Protein AF-A0AB37DDH3-F1 (afdb_monomer_lite)

pLDDT: mean 71.07, std 13.66, range [32.44, 92.62]

Structure (mmCIF, N/CA/C/O backbone):
data_AF-A0AB37DDH3-F1
#
_entry.id   AF-A0AB37DDH3-F1
#
loop_
_atom_site.group_PDB
_atom_site.id
_atom_site.type_symbol
_atom_site.label_atom_id
_atom_site.label_alt_id
_atom_site.label_comp_id
_atom_site.label_asym_id
_atom_site.label_entity_id
_atom_site.label_seq_id
_atom_site.pdbx_PDB_ins_code
_atom_site.Cartn_x
_atom_site.Cartn_y
_atom_site.Cartn_z
_atom_site.occupancy
_atom_site.B_iso_or_equiv
_atom_site.auth_seq_id
_atom_site.auth_comp_id
_atom_site.auth_asym_id
_atom_site.auth_atom_id
_atom_site.pdbx_PDB_model_num
ATOM 1 N N . MET A 1 1 ? -42.757 29.011 30.484 1.00 32.44 1 MET A N 1
ATOM 2 C CA . MET A 1 1 ? -42.671 27.560 30.747 1.00 32.44 1 MET A CA 1
ATOM 3 C C . MET A 1 1 ? -41.451 27.048 29.996 1.00 32.44 1 MET A C 1
ATOM 5 O O . MET A 1 1 ? -41.533 26.844 28.796 1.00 32.44 1 MET A O 1
ATOM 9 N N . ILE A 1 2 ? -40.286 27.016 30.648 1.00 40.69 2 ILE A N 1
ATOM 10 C CA . ILE A 1 2 ? -39.046 26.524 30.029 1.00 40.69 2 ILE A CA 1
ATOM 11 C C . ILE A 1 2 ? -39.056 25.015 30.259 1.00 40.69 2 ILE A C 1
ATOM 13 O O . ILE A 1 2 ? -39.021 24.582 31.408 1.00 40.69 2 ILE A O 1
ATOM 17 N N . LEU A 1 3 ? -39.221 24.239 29.189 1.00 40.09 3 LEU A N 1
ATOM 18 C CA . LEU A 1 3 ? -39.245 22.780 29.239 1.00 40.09 3 LEU A CA 1
ATOM 19 C C . LEU A 1 3 ? -37.884 22.306 29.782 1.00 40.09 3 LEU A C 1
ATOM 21 O O . LEU A 1 3 ? -36.863 22.478 29.117 1.00 40.09 3 LEU A O 1
ATOM 25 N N . GLU A 1 4 ? -37.839 21.785 31.011 1.00 52.81 4 GLU A N 1
ATOM 26 C CA . GLU A 1 4 ? -36.623 21.154 31.525 1.00 52.81 4 GLU A CA 1
ATOM 27 C C . GLU A 1 4 ? -36.327 19.923 30.663 1.00 52.81 4 GLU A C 1
ATOM 29 O O . GLU A 1 4 ? -37.205 19.068 30.527 1.00 52.81 4 GLU A O 1
ATOM 34 N N . PRO A 1 5 ? -35.116 19.774 30.101 1.00 52.84 5 PRO A N 1
ATOM 35 C CA . PRO A 1 5 ? -34.759 18.518 29.472 1.00 52.84 5 PRO A CA 1
ATOM 36 C C . PRO A 1 5 ? -34.758 17.447 30.569 1.00 52.84 5 PRO A C 1
ATOM 38 O O . PRO A 1 5 ? -34.008 17.530 31.554 1.00 52.84 5 PRO A O 1
ATOM 41 N N . THR A 1 6 ? -35.654 16.470 30.441 1.00 69.25 6 THR A N 1
ATOM 42 C CA . THR A 1 6 ? -35.662 15.266 31.271 1.00 69.25 6 THR A CA 1
ATOM 43 C C . THR A 1 6 ? -34.341 14.534 31.053 1.00 69.25 6 THR A C 1
ATOM 45 O O . THR A 1 6 ? -33.761 14.591 29.968 1.00 69.25 6 THR A O 1
ATOM 48 N N . ALA A 1 7 ? -33.809 13.885 32.092 1.00 56.97 7 ALA A N 1
ATOM 49 C CA . ALA A 1 7 ? -32.511 13.205 32.023 1.00 56.97 7 ALA A CA 1
ATOM 50 C C . ALA A 1 7 ? -32.416 12.222 30.836 1.00 56.97 7 ALA A C 1
ATOM 52 O O . ALA A 1 7 ? -31.347 12.056 30.257 1.00 56.97 7 ALA A O 1
ATOM 53 N N . GLU A 1 8 ? -33.549 11.653 30.426 1.00 64.19 8 GLU A N 1
ATOM 54 C CA . GLU A 1 8 ? -33.705 10.820 29.232 1.00 64.19 8 GLU A CA 1
ATOM 55 C C . GLU A 1 8 ? -33.338 11.551 27.935 1.00 64.19 8 GLU A C 1
ATOM 57 O O . GLU A 1 8 ? -32.614 11.003 27.111 1.00 64.19 8 GLU A O 1
ATOM 62 N N . LEU A 1 9 ? -33.753 12.811 27.769 1.00 64.75 9 LEU A N 1
ATOM 63 C CA . LEU A 1 9 ? -33.458 13.607 26.576 1.00 64.75 9 LEU A CA 1
ATOM 64 C C . LEU A 1 9 ? -31.956 13.906 26.461 1.00 64.75 9 LEU A C 1
ATOM 66 O O . LEU A 1 9 ? -31.394 13.890 25.372 1.00 64.75 9 LEU A O 1
ATOM 70 N N . ILE A 1 10 ? -31.292 14.130 27.597 1.00 64.38 10 ILE A N 1
ATOM 71 C CA . ILE A 1 10 ? -29.842 14.364 27.660 1.00 64.38 10 ILE A CA 1
ATOM 72 C C . ILE A 1 10 ? -29.077 13.079 27.320 1.00 64.38 10 ILE A C 1
ATOM 74 O O . ILE A 1 10 ? -28.125 13.123 26.545 1.00 64.38 10 ILE A O 1
ATOM 78 N N . ILE A 1 11 ? -29.509 11.931 27.852 1.00 69.50 11 ILE A N 1
ATOM 79 C CA . ILE A 1 11 ? -28.916 10.623 27.534 1.00 69.50 11 ILE A CA 1
ATOM 80 C C . ILE A 1 11 ? -29.083 10.307 26.043 1.00 69.50 11 ILE A C 1
ATOM 82 O O . ILE A 1 11 ? -28.124 9.891 25.397 1.00 69.50 11 ILE A O 1
ATOM 86 N N . LEU A 1 12 ? -30.260 10.567 25.470 1.00 71.31 12 LEU A N 1
ATOM 87 C CA . LEU A 1 12 ? -30.515 10.373 24.042 1.00 71.31 12 LEU A CA 1
ATOM 88 C C . LEU A 1 12 ? -29.647 11.286 23.166 1.00 71.31 12 LEU A C 1
ATOM 90 O O . LEU A 1 12 ? -29.116 10.825 22.160 1.00 71.31 12 LEU A O 1
ATOM 94 N N . VAL A 1 13 ? -29.436 12.546 23.561 1.00 69.88 13 VAL A N 1
ATOM 95 C CA . VAL A 1 13 ? -28.533 13.471 22.853 1.00 69.88 13 VAL A CA 1
ATOM 96 C C . VAL A 1 13 ? -27.076 13.006 22.932 1.00 69.88 13 VAL A C 1
ATOM 98 O O . VAL A 1 13 ? -26.367 13.072 21.933 1.00 69.88 13 VAL A O 1
ATOM 101 N N . LEU A 1 14 ? -26.623 12.483 24.074 1.00 65.56 14 LEU A N 1
ATOM 102 C CA . LEU A 1 14 ? -25.269 11.934 24.212 1.00 65.56 14 LEU A CA 1
ATOM 103 C C . LEU A 1 14 ? -25.070 10.669 23.374 1.00 65.56 14 LEU A C 1
ATOM 105 O O . LEU A 1 14 ? -24.057 10.551 22.690 1.00 65.56 14 LEU A O 1
ATOM 109 N N . ILE A 1 15 ? -26.049 9.759 23.362 1.00 70.81 15 ILE A N 1
ATOM 110 C CA . ILE A 1 15 ? -26.032 8.583 22.481 1.00 70.81 15 ILE A CA 1
ATOM 111 C C . ILE A 1 15 ? -26.016 9.029 21.016 1.00 70.81 15 ILE A C 1
ATOM 113 O O . ILE A 1 15 ? -25.239 8.487 20.238 1.00 70.81 15 ILE A O 1
ATOM 117 N N . ALA A 1 16 ? -26.804 10.040 20.640 1.00 68.88 16 ALA A N 1
ATOM 118 C CA . ALA A 1 16 ? -26.829 10.579 19.282 1.00 68.88 16 ALA A CA 1
ATOM 119 C C . ALA A 1 16 ? -25.511 11.262 18.881 1.00 68.88 16 ALA A C 1
ATOM 121 O O . ALA A 1 16 ? -25.091 11.127 17.738 1.00 68.88 16 ALA A O 1
ATOM 122 N N . LEU A 1 17 ? -24.829 11.955 19.799 1.00 65.38 17 LEU A N 1
ATOM 123 C CA . LEU A 1 17 ? -23.512 12.553 19.552 1.00 65.38 17 LEU A CA 1
ATOM 124 C C . LEU A 1 17 ? -22.404 11.498 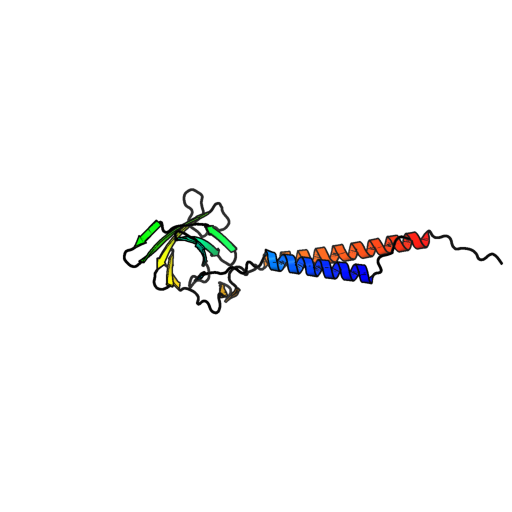19.470 1.00 65.38 17 LEU A C 1
ATOM 126 O O . LEU A 1 17 ? -21.524 11.621 18.624 1.00 65.38 17 LEU A O 1
ATOM 130 N N . LEU A 1 18 ? -22.463 10.444 20.289 1.00 63.94 18 LEU A N 1
ATOM 131 C CA . LEU A 1 18 ? -21.553 9.299 20.191 1.00 63.94 18 LEU A CA 1
ATOM 132 C C . LEU A 1 18 ? -21.766 8.545 18.877 1.00 63.94 18 LEU A C 1
ATOM 134 O O . LEU A 1 18 ? -20.799 8.276 18.172 1.00 63.94 18 LEU A O 1
ATOM 138 N N . TRP A 1 19 ? -23.019 8.277 18.501 1.00 60.06 19 TRP A N 1
ATOM 139 C CA . TRP A 1 19 ? -23.360 7.682 17.208 1.00 60.06 19 TRP A CA 1
ATOM 140 C C . TRP A 1 19 ? -22.966 8.581 16.041 1.00 60.06 19 TRP A C 1
ATOM 142 O O . TRP A 1 19 ? -22.390 8.093 15.078 1.00 60.06 19 TRP A O 1
ATOM 152 N N . GLY A 1 20 ? -23.228 9.885 16.126 1.00 55.28 20 GLY A N 1
ATOM 153 C CA . GLY A 1 20 ? -22.857 10.866 15.111 1.00 55.28 20 GLY A CA 1
ATOM 154 C C . GLY A 1 20 ? -21.344 10.995 14.958 1.00 55.28 20 GLY A C 1
ATOM 155 O O . GLY A 1 20 ? -20.854 11.022 13.836 1.00 55.28 20 GLY A O 1
ATOM 156 N N . GLY A 1 21 ? -20.597 10.984 16.064 1.00 55.50 21 GLY A N 1
ATOM 157 C CA . GLY A 1 21 ? -19.136 10.957 16.072 1.00 55.50 21 GLY A CA 1
ATOM 158 C C . GLY A 1 21 ? -18.577 9.664 15.478 1.00 55.50 21 GLY A C 1
ATOM 159 O O . GLY A 1 21 ? -17.679 9.720 14.645 1.00 55.50 21 GLY A O 1
ATOM 160 N N . PHE A 1 22 ? -19.158 8.510 15.821 1.00 53.41 22 PHE A N 1
ATOM 161 C CA . PHE A 1 22 ? -18.764 7.208 15.272 1.00 53.41 22 PHE A CA 1
ATOM 162 C C . PHE A 1 22 ? -19.101 7.083 13.777 1.00 53.41 22 PHE A C 1
ATOM 164 O O . PHE A 1 22 ? -18.305 6.562 12.997 1.00 53.41 22 PHE A O 1
ATOM 171 N N . TYR A 1 23 ? -20.261 7.601 13.365 1.00 49.72 23 TYR A N 1
ATOM 172 C CA . TYR A 1 23 ? -20.725 7.626 11.978 1.00 49.72 23 TYR A CA 1
ATOM 173 C C . TYR A 1 23 ? -19.879 8.574 11.122 1.00 49.72 23 TYR A C 1
ATOM 175 O O . TYR A 1 23 ? -19.424 8.187 10.049 1.00 49.72 23 TYR A O 1
ATOM 183 N N . TYR A 1 24 ? -19.605 9.786 11.617 1.00 43.56 24 TYR A N 1
ATOM 184 C CA . TYR A 1 24 ? -18.706 10.741 10.970 1.00 43.56 24 TYR A CA 1
ATOM 185 C C . TYR A 1 24 ? -17.299 10.143 10.851 1.00 43.56 24 TYR A C 1
ATOM 187 O O . TYR A 1 24 ? -16.722 10.110 9.771 1.00 43.56 24 TYR A O 1
ATOM 195 N N . TYR A 1 25 ? -16.765 9.565 11.923 1.00 42.53 25 TYR A N 1
ATOM 196 C CA . TYR A 1 25 ? -15.438 8.965 11.896 1.00 42.53 25 TYR A CA 1
ATOM 197 C C . TYR A 1 25 ? -15.346 7.810 10.888 1.00 42.53 25 TYR A C 1
ATOM 199 O O . TYR A 1 25 ? -14.479 7.853 10.018 1.00 42.53 25 TYR A O 1
ATOM 207 N N . LYS A 1 26 ? -16.265 6.830 10.911 1.00 43.12 26 LYS A N 1
ATOM 208 C CA . LYS A 1 26 ? -16.257 5.716 9.943 1.00 43.12 26 LYS A CA 1
ATOM 209 C C . LYS A 1 26 ? -16.387 6.181 8.490 1.00 43.12 26 LYS A C 1
ATOM 211 O O . LYS A 1 26 ? -15.681 5.654 7.642 1.00 43.12 26 LYS A O 1
ATOM 216 N N . HIS A 1 27 ? -17.225 7.178 8.200 1.00 38.88 27 HIS A N 1
ATOM 217 C CA . HIS A 1 27 ? -17.425 7.654 6.825 1.00 38.88 27 HIS A CA 1
ATOM 218 C C . HIS A 1 27 ? -16.318 8.572 6.291 1.00 38.88 27 HIS A C 1
ATOM 220 O O . HIS A 1 27 ? -16.158 8.660 5.077 1.00 38.88 27 HIS A O 1
ATOM 226 N N . TYR A 1 28 ? -15.564 9.253 7.161 1.00 37.47 28 TYR A N 1
ATOM 227 C CA . TYR A 1 28 ? -14.476 10.147 6.745 1.00 37.47 28 TYR A CA 1
ATOM 228 C C . TYR A 1 28 ? -13.073 9.529 6.892 1.00 37.47 28 TYR A C 1
ATOM 230 O O . TYR A 1 28 ? -12.125 10.079 6.335 1.00 37.47 28 TYR A O 1
ATOM 238 N N . THR A 1 29 ? -12.923 8.395 7.594 1.00 36.97 29 THR A N 1
ATOM 239 C CA . THR A 1 29 ? -11.642 7.658 7.701 1.00 36.97 29 THR A CA 1
ATOM 240 C C . THR A 1 29 ? -11.574 6.398 6.843 1.00 36.97 29 THR A C 1
ATOM 242 O O . THR A 1 29 ? -10.479 6.015 6.437 1.00 36.97 29 THR A O 1
ATOM 245 N N . VAL A 1 30 ? -12.710 5.786 6.494 1.00 37.88 30 VAL A N 1
ATOM 246 C CA . VAL A 1 30 ? -12.744 4.610 5.617 1.00 37.88 30 VAL A CA 1
ATOM 247 C C . VAL A 1 30 ? -13.129 5.052 4.212 1.00 37.88 30 VAL A C 1
ATOM 249 O O . VAL A 1 30 ? -14.301 5.186 3.866 1.00 37.88 30 VAL A O 1
ATOM 252 N N . ASN A 1 31 ? -12.117 5.320 3.390 1.00 43.19 31 ASN A N 1
ATOM 253 C CA . ASN A 1 31 ? -12.321 5.483 1.957 1.00 43.19 31 ASN A CA 1
ATOM 254 C C . ASN A 1 31 ? -12.508 4.074 1.379 1.00 43.19 31 ASN A C 1
ATOM 256 O O . ASN A 1 31 ? -11.526 3.387 1.091 1.00 43.19 31 ASN A O 1
ATOM 260 N N . GLU A 1 32 ? -13.762 3.626 1.253 1.00 45.47 32 GLU A N 1
ATOM 261 C CA . GLU A 1 32 ? -14.134 2.456 0.446 1.00 45.47 32 GLU A CA 1
ATOM 262 C C . GLU A 1 32 ? -13.813 2.751 -1.027 1.00 45.47 32 GLU A C 1
ATOM 264 O O . GLU A 1 32 ? -14.663 3.066 -1.863 1.00 45.47 32 GLU A O 1
ATOM 269 N N . ASP A 1 33 ? -12.528 2.715 -1.349 1.00 52.53 33 ASP A N 1
ATOM 270 C CA . ASP A 1 33 ? -12.044 3.016 -2.672 1.00 52.53 33 ASP A CA 1
ATOM 271 C C . ASP A 1 33 ? -12.206 1.782 -3.555 1.00 52.53 33 ASP A C 1
ATOM 273 O O . ASP A 1 33 ? -11.766 0.674 -3.235 1.00 52.53 33 ASP A O 1
ATOM 277 N N . ASN A 1 34 ? -12.799 1.989 -4.734 1.00 52.91 34 ASN A N 1
ATOM 278 C CA . ASN A 1 34 ? -12.785 1.032 -5.836 1.00 52.91 34 ASN A CA 1
ATOM 279 C C . ASN A 1 34 ? -11.350 0.866 -6.363 1.00 52.91 34 ASN A C 1
ATOM 281 O O . ASN A 1 34 ? -11.008 1.324 -7.447 1.00 52.91 34 ASN A O 1
ATOM 285 N N . ILE A 1 35 ? -10.481 0.227 -5.582 1.00 60.06 35 ILE A N 1
ATOM 286 C CA . ILE A 1 35 ? -9.093 -0.057 -5.943 1.00 60.06 35 ILE A CA 1
ATOM 287 C C . ILE A 1 35 ? -9.107 -1.032 -7.118 1.00 60.06 35 ILE A C 1
ATOM 289 O O . ILE A 1 35 ? -9.553 -2.171 -6.976 1.00 60.06 35 ILE A O 1
ATOM 293 N N . TYR A 1 36 ? -8.628 -0.624 -8.286 1.00 70.00 36 TYR A N 1
ATOM 294 C CA . TYR A 1 36 ? -8.621 -1.500 -9.458 1.00 70.00 36 TYR A CA 1
ATOM 295 C C . TYR A 1 36 ? -7.437 -2.463 -9.430 1.00 70.00 36 TYR A C 1
ATOM 297 O O . TYR A 1 36 ? -7.543 -3.565 -9.961 1.00 70.00 36 TYR A O 1
ATOM 305 N N . GLY A 1 37 ? -6.325 -2.105 -8.793 1.00 81.44 37 GLY A N 1
ATOM 306 C CA . GLY A 1 37 ? -5.179 -2.992 -8.628 1.00 81.44 37 GLY A CA 1
ATOM 307 C C 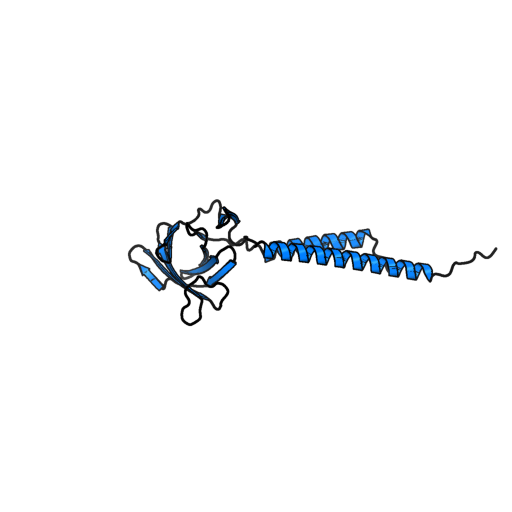. GLY A 1 37 ? -4.415 -2.680 -7.356 1.00 81.44 37 GLY A C 1
ATOM 308 O O . GLY A 1 37 ? -4.328 -1.517 -6.976 1.00 81.44 37 GLY A O 1
ATOM 309 N N . LEU A 1 38 ? -3.898 -3.728 -6.717 1.00 86.31 38 LEU A N 1
ATOM 310 C CA . LEU A 1 38 ? -3.122 -3.654 -5.489 1.00 86.31 38 LEU A CA 1
ATOM 311 C C . LEU A 1 38 ? -1.930 -4.606 -5.593 1.00 86.31 38 LEU A C 1
ATOM 313 O O . LEU A 1 38 ? -2.100 -5.759 -5.983 1.00 86.31 38 LEU A O 1
ATOM 317 N N . TRP A 1 39 ? -0.748 -4.119 -5.248 1.00 89.31 39 TRP A N 1
ATOM 318 C CA . TRP A 1 39 ? 0.520 -4.841 -5.231 1.00 89.31 39 TRP A CA 1
ATOM 319 C C . TRP A 1 39 ? 1.169 -4.647 -3.873 1.00 89.31 39 TRP A C 1
ATOM 321 O O . TRP A 1 39 ? 1.128 -3.543 -3.337 1.00 89.31 39 TRP A O 1
ATOM 331 N N . GLN A 1 40 ? 1.790 -5.692 -3.339 1.00 87.69 40 GLN A N 1
ATOM 332 C CA . GLN A 1 40 ? 2.512 -5.636 -2.074 1.00 87.69 40 GLN A CA 1
ATOM 333 C C . GLN A 1 40 ? 3.900 -6.259 -2.234 1.00 87.69 40 GLN A C 1
ATOM 335 O O . GLN A 1 40 ? 4.033 -7.220 -2.992 1.00 87.69 40 GLN A O 1
ATOM 340 N N . SER A 1 41 ? 4.922 -5.694 -1.578 1.00 85.12 41 SER A N 1
ATOM 341 C CA . SER A 1 41 ? 6.242 -6.334 -1.529 1.00 85.12 41 SER A CA 1
ATOM 342 C C . SER A 1 41 ? 6.194 -7.619 -0.714 1.00 85.12 41 SER A C 1
ATOM 344 O O . SER A 1 41 ? 5.485 -7.695 0.292 1.00 85.12 41 SER A O 1
ATOM 346 N N . ASP A 1 42 ? 7.035 -8.583 -1.085 1.00 82.44 42 ASP A N 1
ATOM 347 C CA . ASP A 1 42 ? 7.230 -9.822 -0.322 1.00 82.44 42 ASP A CA 1
ATOM 348 C C . ASP A 1 42 ? 7.738 -9.536 1.105 1.00 82.44 42 ASP A C 1
ATOM 350 O O . ASP A 1 42 ? 7.453 -10.267 2.047 1.00 82.44 42 ASP A O 1
ATOM 354 N N . HIS A 1 43 ? 8.429 -8.407 1.290 1.00 80.50 43 HIS A N 1
ATOM 355 C CA . HIS A 1 43 ? 8.881 -7.904 2.590 1.00 80.50 43 HIS A CA 1
ATOM 356 C C . HIS A 1 43 ? 7.798 -7.172 3.403 1.00 80.50 43 HIS A C 1
ATOM 358 O O . HIS A 1 43 ? 8.106 -6.582 4.442 1.00 80.50 43 HIS A O 1
ATOM 364 N N . HIS A 1 44 ? 6.551 -7.135 2.922 1.00 75.50 44 HIS A N 1
ATOM 365 C CA . HIS A 1 44 ? 5.392 -6.540 3.598 1.00 75.50 44 HIS A CA 1
ATOM 366 C C . HIS A 1 44 ? 5.552 -5.066 4.020 1.00 75.50 44 HIS A C 1
ATOM 368 O O . HIS A 1 44 ? 4.843 -4.573 4.898 1.00 75.50 44 HIS A O 1
ATOM 374 N N . LYS A 1 45 ? 6.486 -4.348 3.387 1.00 75.44 45 LYS A N 1
ATOM 375 C CA . LYS A 1 45 ? 6.841 -2.958 3.709 1.00 75.44 45 LYS A CA 1
ATOM 376 C C . LYS A 1 45 ? 6.024 -1.959 2.896 1.00 75.44 45 LYS A C 1
ATOM 378 O O . LYS A 1 45 ? 5.585 -0.940 3.421 1.00 75.44 45 LYS A O 1
ATOM 383 N N . LEU A 1 46 ? 5.842 -2.251 1.610 1.00 81.50 46 LEU A N 1
ATOM 384 C CA . LEU A 1 46 ? 5.297 -1.321 0.631 1.00 81.50 46 LEU A CA 1
ATOM 385 C C . LEU A 1 46 ? 4.078 -1.929 -0.052 1.00 81.50 46 LEU A C 1
ATOM 387 O O . LEU A 1 46 ? 4.093 -3.098 -0.442 1.00 81.50 46 LEU A O 1
ATOM 391 N N . ALA A 1 47 ? 3.051 -1.111 -0.238 1.00 85.31 47 ALA A N 1
ATOM 392 C CA . ALA A 1 47 ? 1.858 -1.448 -0.982 1.00 85.31 47 ALA A CA 1
ATOM 393 C C . ALA A 1 47 ? 1.514 -0.344 -1.984 1.00 85.31 47 ALA A C 1
ATOM 395 O O . ALA A 1 47 ? 1.405 0.829 -1.634 1.00 85.31 47 ALA A O 1
ATOM 396 N N . ILE A 1 48 ? 1.310 -0.723 -3.238 1.00 85.62 48 ILE A N 1
ATOM 397 C CA . ILE A 1 48 ? 1.051 0.194 -4.348 1.00 85.62 48 ILE A CA 1
ATOM 398 C C . ILE A 1 48 ? -0.308 -0.154 -4.923 1.00 85.62 48 ILE A C 1
ATOM 400 O O . ILE A 1 48 ? -0.593 -1.320 -5.196 1.00 85.62 48 ILE A O 1
ATOM 404 N N . SER A 1 49 ? -1.147 0.845 -5.141 1.00 84.19 49 SER A N 1
ATOM 405 C CA . SER A 1 49 ? -2.455 0.654 -5.739 1.00 84.19 49 SER A CA 1
ATOM 406 C C . SER A 1 49 ? -2.767 1.724 -6.774 1.00 84.19 49 SER A C 1
ATOM 408 O O . SER A 1 49 ? -2.179 2.807 -6.785 1.00 84.19 49 SER A O 1
ATOM 410 N N . TYR A 1 50 ? -3.724 1.425 -7.649 1.00 80.00 50 TYR A N 1
ATOM 411 C CA . TYR A 1 50 ? -4.387 2.466 -8.421 1.00 80.00 50 TYR A CA 1
ATOM 412 C C . TYR A 1 50 ? -5.897 2.391 -8.264 1.00 80.00 50 TYR A C 1
ATOM 414 O O . TYR A 1 50 ? -6.524 1.327 -8.328 1.00 80.00 50 TYR A O 1
ATOM 422 N N . LYS A 1 51 ? -6.476 3.572 -8.066 1.00 69.94 51 LYS A N 1
ATOM 423 C CA . LYS A 1 51 ? -7.879 3.765 -7.707 1.00 69.94 51 LYS A CA 1
ATOM 424 C C . LYS A 1 51 ? -8.768 3.989 -8.916 1.00 69.94 51 LYS A C 1
ATOM 426 O O . LYS A 1 51 ? -9.953 3.691 -8.860 1.00 69.94 51 LYS A O 1
ATOM 431 N N . HIS A 1 52 ? -8.249 4.546 -10.008 1.00 66.94 52 HIS A N 1
ATOM 432 C CA . HIS A 1 52 ? -9.091 4.821 -11.167 1.00 66.94 52 HIS A CA 1
ATOM 433 C C . HIS A 1 52 ? -8.290 5.021 -12.451 1.00 66.94 52 HIS A C 1
ATOM 435 O O . HIS A 1 52 ? -7.263 5.698 -12.450 1.00 66.94 52 HIS A O 1
ATOM 441 N N . ILE A 1 53 ? -8.812 4.483 -13.556 1.00 63.53 53 ILE A N 1
ATOM 442 C CA . ILE A 1 53 ? -8.376 4.808 -14.917 1.00 63.53 53 ILE A CA 1
ATOM 443 C C . ILE A 1 53 ? -9.404 5.782 -15.497 1.00 63.53 53 ILE A C 1
ATOM 445 O O . ILE A 1 53 ? -10.552 5.421 -15.749 1.00 63.53 53 ILE A O 1
ATOM 449 N N . ARG A 1 54 ? -8.996 7.035 -15.694 1.00 65.12 54 ARG A N 1
ATOM 450 C CA . ARG A 1 54 ? -9.836 8.110 -16.237 1.00 65.12 54 ARG A CA 1
ATOM 451 C C . ARG A 1 54 ? -9.825 8.118 -17.767 1.00 65.12 54 ARG A C 1
ATOM 453 O O . ARG A 1 54 ? -8.965 7.524 -18.423 1.00 65.12 54 ARG A O 1
ATOM 460 N N . LYS A 1 55 ? -10.752 8.892 -18.351 1.00 59.53 55 LYS A N 1
ATOM 461 C CA . LYS A 1 55 ? -10.738 9.242 -19.783 1.00 59.53 55 LYS A CA 1
ATOM 462 C C . LYS A 1 55 ? -9.337 9.728 -20.190 1.00 59.53 55 LYS A C 1
ATOM 464 O O . LYS A 1 55 ? -8.732 10.528 -19.479 1.00 59.53 55 LYS A O 1
ATOM 469 N N . ARG A 1 56 ? -8.858 9.269 -21.354 1.00 67.38 56 ARG A N 1
ATOM 470 C CA . ARG A 1 56 ? -7.505 9.513 -21.905 1.00 67.38 56 ARG A CA 1
ATOM 471 C C . ARG A 1 56 ? -6.344 8.771 -21.213 1.00 67.38 56 ARG A C 1
ATOM 473 O O . ARG A 1 56 ? -5.200 9.147 -21.433 1.00 67.38 56 ARG A O 1
ATOM 480 N N . GLY A 1 57 ? -6.611 7.727 -20.420 1.00 66.50 57 GLY A N 1
ATOM 481 C CA . GLY A 1 57 ? -5.561 6.848 -19.879 1.00 66.50 57 GLY A CA 1
ATOM 482 C C . GLY A 1 57 ? -4.798 7.419 -18.681 1.00 66.50 57 GLY A C 1
ATOM 483 O O . GLY A 1 57 ? -3.726 6.927 -18.349 1.00 66.50 57 GLY A O 1
ATOM 484 N N . ASN A 1 58 ? -5.343 8.455 -18.043 1.00 78.12 58 ASN A N 1
ATOM 485 C CA . ASN A 1 58 ? -4.806 9.005 -16.804 1.00 78.12 58 ASN A CA 1
ATOM 486 C C . ASN A 1 58 ? -5.122 8.058 -15.638 1.00 78.12 58 ASN A C 1
ATOM 488 O O . ASN A 1 58 ? -6.274 7.644 -15.496 1.00 78.12 58 ASN A O 1
ATOM 492 N N . ILE A 1 59 ? -4.140 7.770 -14.789 1.00 79.88 59 ILE A N 1
ATOM 493 C CA . ILE A 1 59 ? -4.268 6.822 -13.679 1.00 79.88 59 ILE A CA 1
ATOM 494 C C . ILE A 1 59 ? -4.002 7.548 -12.358 1.00 79.88 59 ILE A C 1
ATOM 496 O O . ILE A 1 59 ? -3.003 8.260 -12.224 1.00 79.88 59 ILE A O 1
ATOM 500 N N . ASP A 1 60 ? -4.914 7.384 -11.401 1.00 81.50 60 ASP A N 1
ATOM 501 C CA . ASP A 1 60 ? -4.733 7.862 -10.029 1.00 81.50 60 ASP A CA 1
ATOM 502 C C . ASP A 1 60 ? -4.065 6.752 -9.199 1.00 81.50 60 ASP A C 1
ATOM 504 O O . ASP A 1 60 ? -4.660 5.685 -9.005 1.00 81.50 60 ASP A O 1
ATOM 508 N N . TRP A 1 61 ? -2.843 7.006 -8.727 1.00 83.81 61 TRP A N 1
ATOM 509 C CA . TRP A 1 61 ? -2.040 6.066 -7.943 1.00 83.81 61 TRP A CA 1
ATOM 510 C C . TRP A 1 61 ? -1.968 6.456 -6.478 1.00 83.81 61 TRP A C 1
ATOM 512 O O . TRP A 1 61 ? -1.947 7.637 -6.123 1.00 83.81 61 TRP A O 1
ATOM 522 N N . GLN A 1 62 ? -1.872 5.428 -5.647 1.00 82.31 62 GLN A N 1
ATOM 523 C CA . GLN A 1 62 ? -1.645 5.533 -4.220 1.00 82.31 62 GLN A CA 1
ATOM 524 C C . GLN A 1 62 ? -0.517 4.583 -3.829 1.00 82.31 62 GLN A C 1
ATOM 526 O O . GLN A 1 62 ? -0.517 3.412 -4.207 1.00 82.31 62 GLN A O 1
ATOM 531 N N . VAL A 1 63 ? 0.437 5.083 -3.053 1.00 80.00 63 VAL A N 1
ATOM 532 C CA . VAL A 1 63 ? 1.491 4.269 -2.449 1.00 80.00 63 VAL A CA 1
ATOM 533 C C . VAL A 1 63 ? 1.374 4.409 -0.944 1.00 80.00 63 VAL A C 1
ATOM 535 O O . VAL A 1 63 ? 1.248 5.516 -0.415 1.00 80.00 63 VAL A O 1
ATOM 538 N N . VAL A 1 64 ? 1.381 3.268 -0.272 1.00 77.00 64 VAL A N 1
ATOM 539 C CA . VAL A 1 64 ? 1.248 3.129 1.171 1.00 77.00 64 VAL A CA 1
ATOM 540 C C . VAL A 1 64 ? 2.459 2.365 1.672 1.00 77.00 64 VAL A C 1
ATOM 542 O O . VAL A 1 64 ? 2.807 1.317 1.131 1.00 77.00 64 VAL A O 1
ATOM 545 N N . GLN A 1 65 ? 3.079 2.869 2.726 1.00 76.25 65 GLN A N 1
ATOM 546 C CA . GLN A 1 65 ? 4.148 2.176 3.426 1.00 76.25 65 GLN A CA 1
ATOM 547 C C . GLN A 1 65 ? 3.746 2.018 4.883 1.00 76.25 65 GLN A C 1
ATOM 549 O O . GLN A 1 65 ? 3.331 2.979 5.527 1.00 76.25 65 GLN A O 1
ATOM 554 N N . ASP A 1 66 ? 3.824 0.783 5.375 1.00 71.38 66 ASP A N 1
ATOM 555 C CA . ASP A 1 66 ? 3.473 0.433 6.751 1.00 71.38 66 ASP A CA 1
ATOM 556 C C . ASP A 1 66 ? 2.085 0.953 7.208 1.00 71.38 66 ASP A C 1
ATOM 558 O O . ASP A 1 66 ? 1.852 1.149 8.395 1.00 71.38 66 ASP A O 1
ATOM 562 N N . GLY A 1 67 ? 1.126 1.119 6.290 1.00 66.62 67 GLY A N 1
ATOM 563 C CA . GLY A 1 67 ? -0.235 1.597 6.579 1.00 66.62 67 GLY A CA 1
ATOM 564 C C . GLY A 1 67 ? -0.445 3.098 6.385 1.00 66.62 67 GLY A C 1
ATOM 565 O O . GLY A 1 67 ? -1.582 3.552 6.328 1.00 66.62 67 GLY A O 1
ATOM 566 N N . LYS A 1 68 ? 0.629 3.867 6.194 1.00 70.56 68 LYS A N 1
ATOM 567 C CA . LYS A 1 68 ? 0.576 5.311 5.963 1.00 70.56 68 LYS A CA 1
ATOM 568 C C . LYS A 1 68 ? 0.632 5.634 4.471 1.00 70.56 68 LYS A C 1
ATOM 570 O O . LYS A 1 68 ? 1.507 5.137 3.760 1.00 70.56 68 LYS A O 1
ATOM 575 N N . TYR A 1 69 ? -0.272 6.490 3.994 1.00 73.38 69 TYR A N 1
ATOM 576 C CA . TYR A 1 69 ? -0.192 7.038 2.637 1.00 73.38 69 TYR A CA 1
ATOM 577 C C . TYR A 1 69 ? 1.063 7.900 2.495 1.00 73.38 69 TYR A C 1
ATOM 579 O O . TYR A 1 69 ? 1.284 8.816 3.286 1.00 73.38 69 TYR A O 1
ATOM 587 N N . ILE A 1 70 ? 1.871 7.603 1.479 1.00 73.31 70 ILE A N 1
ATOM 588 C CA . ILE A 1 70 ? 3.138 8.298 1.214 1.00 73.31 70 ILE A CA 1
ATOM 589 C C . ILE A 1 70 ? 3.185 8.969 -0.145 1.00 73.31 70 ILE A C 1
ATOM 591 O O . ILE A 1 70 ? 3.850 9.986 -0.290 1.00 73.31 70 ILE A O 1
ATOM 595 N N . ILE A 1 71 ? 2.469 8.434 -1.134 1.00 74.25 71 ILE A N 1
ATOM 596 C CA . ILE A 1 71 ? 2.309 9.085 -2.430 1.00 74.25 71 ILE A CA 1
ATOM 597 C C . ILE A 1 71 ? 0.840 9.038 -2.806 1.00 74.25 71 ILE A C 1
ATOM 599 O O . ILE A 1 71 ? 0.237 7.965 -2.867 1.00 74.25 71 ILE A O 1
ATOM 603 N N . TYR A 1 72 ? 0.292 10.206 -3.119 1.00 76.62 72 TYR A N 1
ATOM 604 C CA . TYR A 1 72 ? -0.954 10.336 -3.854 1.00 76.62 72 TYR A CA 1
ATOM 605 C C . TYR A 1 72 ? -0.664 11.060 -5.165 1.00 76.62 72 TYR A C 1
ATOM 607 O O . TYR A 1 72 ? -0.416 12.263 -5.185 1.00 76.62 72 TYR A O 1
ATOM 615 N N . ALA A 1 73 ? -0.686 10.318 -6.268 1.00 75.25 73 ALA A N 1
ATOM 616 C CA . ALA A 1 73 ? -0.359 10.849 -7.581 1.00 75.25 73 ALA A CA 1
ATOM 617 C C . ALA A 1 73 ? -1.597 10.791 -8.476 1.00 75.25 73 ALA A C 1
ATOM 619 O O . ALA A 1 73 ? -1.982 9.744 -9.003 1.00 75.25 73 ALA A O 1
ATOM 620 N N . ALA A 1 74 ? -2.250 11.940 -8.635 1.00 70.25 74 ALA A N 1
ATOM 621 C CA . ALA A 1 74 ? -3.451 12.057 -9.446 1.00 70.25 74 ALA A CA 1
ATOM 622 C C . ALA A 1 74 ? -3.111 12.281 -10.923 1.00 70.25 74 ALA A C 1
ATOM 624 O O . ALA A 1 74 ? -2.223 13.057 -11.268 1.00 70.25 74 ALA A O 1
ATOM 625 N N . ARG A 1 75 ? -3.911 11.682 -11.812 1.00 70.75 75 ARG A N 1
ATOM 626 C CA . ARG A 1 75 ? -3.870 11.907 -13.269 1.00 70.75 75 ARG A CA 1
ATOM 627 C C . ARG A 1 75 ? -2.518 11.624 -13.934 1.00 70.75 75 ARG A C 1
ATOM 629 O O . ARG A 1 75 ? -2.193 12.252 -14.941 1.00 70.75 75 ARG A O 1
ATOM 636 N N . THR A 1 76 ? -1.767 10.663 -13.419 1.00 79.06 76 THR A N 1
ATOM 637 C CA . THR A 1 76 ? -0.474 10.291 -14.004 1.00 79.06 76 THR A CA 1
ATOM 638 C C . THR A 1 76 ? -0.645 9.564 -15.330 1.00 79.06 76 THR A C 1
ATOM 640 O O . THR A 1 76 ? -1.662 8.906 -15.576 1.00 79.06 76 THR A O 1
ATOM 643 N N . ARG A 1 77 ? 0.358 9.683 -16.196 1.00 82.94 77 ARG A N 1
ATOM 644 C CA . ARG A 1 77 ? 0.449 8.937 -17.449 1.00 82.94 77 ARG A CA 1
ATOM 645 C C . ARG A 1 77 ? 1.723 8.105 -17.449 1.00 82.94 77 ARG A C 1
ATOM 647 O O . ARG A 1 77 ? 2.695 8.521 -16.824 1.00 82.94 77 ARG A O 1
ATOM 654 N N . PRO A 1 78 ? 1.738 6.984 -18.182 1.00 87.12 78 PRO A N 1
ATOM 655 C CA . PRO A 1 78 ? 2.981 6.299 -18.481 1.00 87.12 78 PRO A CA 1
ATOM 656 C C . PRO A 1 78 ? 3.956 7.252 -19.166 1.00 87.12 78 PRO A C 1
ATOM 658 O O . PRO A 1 78 ? 3.590 7.909 -20.143 1.00 87.12 78 PRO A O 1
ATOM 661 N N . VAL A 1 79 ? 5.187 7.295 -18.667 1.00 89.56 79 VAL A N 1
ATOM 662 C CA . VAL A 1 79 ? 6.308 7.996 -19.304 1.00 89.56 79 VAL A CA 1
ATOM 663 C C . VAL A 1 79 ? 6.634 7.317 -20.626 1.00 89.56 79 VAL A C 1
ATOM 665 O O . VAL A 1 79 ? 6.810 7.966 -21.657 1.00 89.56 79 VAL A O 1
ATOM 668 N N . LYS A 1 80 ? 6.642 5.982 -20.613 1.00 92.62 80 LYS A N 1
ATOM 669 C CA . LYS A 1 80 ? 6.901 5.164 -21.792 1.00 92.62 80 LYS A CA 1
ATOM 670 C C . LYS A 1 80 ? 6.058 3.898 -21.773 1.00 92.62 80 LYS A C 1
ATOM 672 O O . LYS A 1 80 ? 5.820 3.295 -20.730 1.00 92.62 80 LYS A O 1
ATOM 677 N N . ARG A 1 81 ? 5.642 3.462 -22.961 1.00 90.44 81 ARG A N 1
ATOM 678 C CA . ARG A 1 81 ? 5.085 2.127 -23.181 1.00 90.44 81 ARG A CA 1
ATOM 679 C C . ARG A 1 81 ? 6.106 1.289 -23.934 1.00 90.44 81 ARG A C 1
ATOM 681 O O . ARG A 1 81 ? 6.566 1.696 -24.997 1.00 90.44 81 ARG A O 1
ATOM 688 N N . LEU A 1 82 ? 6.480 0.155 -23.360 1.00 91.88 82 LEU A N 1
ATOM 689 C CA . LEU A 1 82 ? 7.404 -0.789 -23.973 1.00 91.88 82 LEU A CA 1
ATOM 690 C C . LEU A 1 82 ? 6.672 -1.690 -24.981 1.00 91.88 82 LEU A C 1
ATOM 692 O O . LEU A 1 82 ? 5.443 -1.809 -24.958 1.00 91.88 82 LEU A O 1
ATOM 696 N N . ASN A 1 83 ? 7.437 -2.325 -25.874 1.00 91.69 83 ASN A N 1
ATOM 697 C CA . ASN A 1 83 ? 6.909 -3.148 -26.972 1.00 91.69 83 ASN A CA 1
ATOM 698 C C . ASN A 1 83 ? 6.101 -4.361 -26.482 1.00 91.69 83 ASN A C 1
ATOM 700 O O . ASN A 1 83 ? 5.163 -4.795 -27.143 1.00 91.69 83 ASN A O 1
ATOM 704 N N . ASP A 1 84 ? 6.441 -4.886 -25.308 1.00 88.62 84 ASP A N 1
ATOM 705 C CA . ASP A 1 84 ? 5.745 -5.989 -24.636 1.00 88.62 84 ASP A CA 1
ATOM 706 C C . ASP A 1 84 ? 4.434 -5.549 -23.944 1.00 88.62 84 ASP A C 1
ATOM 708 O O . ASP A 1 84 ? 3.682 -6.370 -23.413 1.00 88.62 84 ASP A O 1
ATOM 712 N N . GLY A 1 85 ? 4.132 -4.248 -23.967 1.00 84.56 85 GLY A N 1
ATOM 713 C CA . GLY A 1 85 ? 2.969 -3.647 -23.327 1.00 84.56 85 GLY A CA 1
ATOM 714 C C . GLY A 1 85 ? 3.193 -3.215 -21.879 1.00 84.56 85 GLY A C 1
ATOM 715 O O . GLY A 1 85 ? 2.238 -2.726 -21.274 1.00 84.56 85 GLY A O 1
ATOM 716 N N . THR A 1 86 ? 4.407 -3.356 -21.341 1.00 89.38 86 THR A N 1
ATOM 717 C CA . THR A 1 86 ? 4.782 -2.834 -20.022 1.00 89.38 86 THR A CA 1
ATOM 718 C C . THR A 1 86 ? 4.718 -1.301 -20.022 1.00 89.38 86 THR A C 1
ATOM 720 O O . THR A 1 86 ? 5.074 -0.645 -21.005 1.00 89.38 86 THR A O 1
ATOM 723 N N . LEU A 1 87 ? 4.223 -0.719 -18.929 1.00 90.38 87 LEU A N 1
ATOM 724 C CA . LEU A 1 87 ? 4.119 0.726 -18.731 1.00 90.38 87 LEU A CA 1
ATOM 725 C C . LEU A 1 87 ? 5.188 1.176 -17.740 1.00 90.38 87 LEU A C 1
ATOM 727 O O . LEU A 1 87 ? 5.211 0.706 -16.607 1.00 90.38 87 LEU A O 1
ATOM 731 N N . HIS A 1 88 ? 6.051 2.089 -18.168 1.00 91.69 88 HIS A N 1
ATOM 732 C CA . HIS A 1 88 ? 6.981 2.807 -17.302 1.00 91.69 88 HIS A CA 1
ATOM 733 C C . HIS A 1 88 ? 6.255 4.008 -16.696 1.00 91.69 88 HIS A C 1
ATOM 735 O O . HIS A 1 88 ? 5.675 4.816 -17.428 1.00 91.69 88 HIS A O 1
ATOM 741 N N . MET A 1 89 ? 6.242 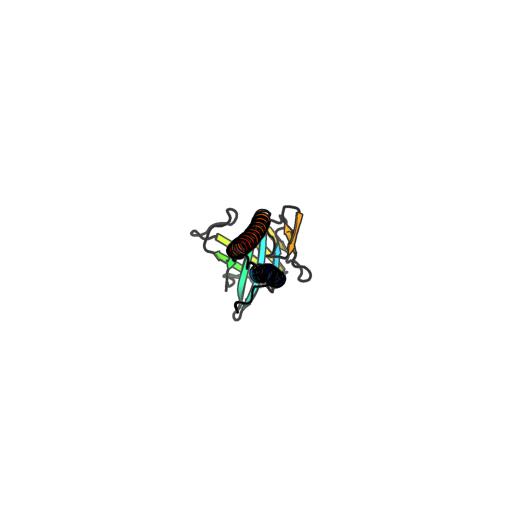4.082 -15.370 1.00 89.88 89 MET A N 1
ATOM 742 C CA . MET A 1 89 ? 5.513 5.073 -14.591 1.00 89.88 89 MET A CA 1
ATOM 743 C C . MET A 1 89 ? 6.479 5.816 -13.676 1.00 89.88 89 MET A C 1
ATOM 745 O O . MET A 1 89 ? 7.312 5.200 -13.020 1.00 89.88 89 MET A O 1
ATOM 749 N N . GLU A 1 90 ? 6.287 7.126 -13.571 1.00 89.81 90 GLU A N 1
ATOM 750 C CA . GLU A 1 90 ? 6.970 7.965 -12.592 1.00 89.81 90 GLU A CA 1
ATOM 751 C C . GLU A 1 90 ? 5.926 8.685 -11.735 1.00 89.81 90 GLU A C 1
ATOM 753 O O . GLU A 1 90 ? 4.999 9.307 -12.267 1.00 89.81 90 GLU A O 1
ATOM 758 N N . LEU A 1 91 ? 6.059 8.595 -10.411 1.00 85.38 91 LEU A N 1
ATOM 759 C CA . LEU A 1 91 ? 5.208 9.296 -9.451 1.00 85.38 91 LEU A CA 1
ATOM 760 C C . LEU A 1 91 ? 6.031 10.314 -8.662 1.00 85.38 91 LEU A C 1
ATOM 762 O O . LEU A 1 91 ? 7.127 10.008 -8.198 1.00 85.38 91 LEU A O 1
ATOM 766 N N . TYR A 1 92 ? 5.453 11.500 -8.475 1.00 78.25 92 TYR A N 1
ATOM 767 C CA . TYR A 1 92 ? 6.034 12.612 -7.722 1.00 78.25 92 TYR A CA 1
ATOM 768 C C . TYR A 1 92 ? 5.000 13.145 -6.726 1.00 78.25 92 TYR A C 1
ATOM 770 O O . TYR A 1 92 ? 3.824 13.276 -7.076 1.00 78.25 92 TYR A O 1
ATOM 778 N N . THR A 1 93 ? 5.422 13.479 -5.505 1.00 69.06 93 THR A N 1
ATOM 779 C CA . THR A 1 93 ? 4.564 14.152 -4.513 1.00 69.06 93 THR A CA 1
ATOM 780 C C . THR A 1 93 ? 5.345 15.130 -3.637 1.00 69.06 93 THR A C 1
ATOM 782 O O . THR A 1 93 ? 6.534 14.939 -3.375 1.00 69.06 93 THR A O 1
ATOM 785 N N . VAL A 1 94 ? 4.651 16.177 -3.180 1.00 60.12 94 VAL A N 1
ATOM 786 C CA . VAL A 1 94 ? 5.173 17.201 -2.266 1.00 60.12 94 VAL A CA 1
ATOM 787 C C . VAL A 1 94 ? 5.173 16.658 -0.833 1.00 60.12 94 VAL A C 1
ATOM 789 O O . VAL A 1 94 ? 4.116 16.353 -0.293 1.00 60.12 94 VAL A O 1
ATOM 792 N N . GLU A 1 95 ? 6.386 16.541 -0.284 1.00 51.12 95 GLU A N 1
ATOM 793 C CA . GLU A 1 95 ? 6.797 16.328 1.118 1.00 51.12 95 GLU A CA 1
ATOM 794 C C . GLU A 1 95 ? 6.512 14.990 1.846 1.00 51.12 95 GLU A C 1
ATOM 796 O O . GLU A 1 95 ? 5.395 14.639 2.216 1.00 51.12 95 GLU A O 1
ATOM 801 N N . GLY A 1 96 ? 7.603 14.287 2.196 1.00 51.84 96 GLY A N 1
ATOM 802 C CA . GLY A 1 96 ? 8.312 14.533 3.470 1.00 51.84 96 GLY A CA 1
ATOM 803 C C . GLY A 1 96 ? 8.039 13.571 4.633 1.00 51.84 96 GLY A C 1
ATOM 804 O O . GLY A 1 96 ? 8.736 13.623 5.643 1.00 51.84 96 GLY A O 1
ATOM 805 N N . TYR A 1 97 ? 7.055 12.678 4.520 1.00 47.41 97 TYR A N 1
ATOM 806 C CA . TYR A 1 97 ? 6.592 11.901 5.677 1.00 47.41 97 TYR A CA 1
ATOM 807 C C . TYR A 1 97 ? 7.277 10.551 5.926 1.00 47.41 97 TYR A C 1
ATOM 809 O O . TYR A 1 97 ? 6.991 9.962 6.973 1.00 47.41 97 TYR A O 1
ATOM 817 N N . LEU A 1 98 ? 8.148 10.060 5.032 1.00 50.97 98 LEU A N 1
ATOM 818 C CA . LEU A 1 98 ? 8.927 8.826 5.228 1.00 50.97 98 LEU A CA 1
ATOM 819 C C . LEU A 1 98 ? 10.302 8.880 4.535 1.00 50.97 98 LEU A C 1
ATOM 821 O O . LEU A 1 98 ? 10.434 9.383 3.423 1.00 50.97 98 LEU A O 1
ATOM 825 N N . THR A 1 99 ? 11.310 8.329 5.216 1.00 54.47 99 THR A N 1
ATOM 826 C CA . THR A 1 99 ? 12.749 8.332 4.881 1.00 54.47 99 THR A CA 1
ATOM 827 C C . THR A 1 99 ? 13.173 7.309 3.827 1.00 54.47 99 THR A C 1
ATOM 829 O O . THR A 1 99 ? 14.321 7.324 3.396 1.00 54.47 99 THR A O 1
ATOM 832 N N . ASP A 1 100 ? 12.277 6.405 3.434 1.00 63.66 100 ASP A N 1
ATOM 833 C CA . ASP A 1 100 ? 12.661 5.169 2.740 1.00 63.66 100 ASP A CA 1
ATOM 834 C C . ASP A 1 100 ? 12.386 5.182 1.232 1.00 63.66 100 ASP A C 1
ATOM 836 O O . ASP A 1 100 ? 12.752 4.232 0.540 1.00 63.66 100 ASP A O 1
ATOM 840 N N . LEU A 1 101 ? 11.734 6.227 0.715 1.00 71.50 101 LEU A N 1
ATOM 841 C CA . LEU A 1 101 ? 11.609 6.437 -0.725 1.00 71.50 101 LEU A CA 1
ATOM 842 C C . LEU A 1 101 ? 12.733 7.347 -1.230 1.00 71.50 101 LEU A C 1
ATOM 844 O O . LEU A 1 101 ? 13.101 8.298 -0.534 1.00 71.50 101 LEU A O 1
ATOM 848 N N . PRO A 1 102 ? 13.241 7.119 -2.454 1.00 74.81 102 PRO A N 1
ATOM 849 C CA . PRO A 1 102 ? 14.207 8.020 -3.053 1.00 74.81 102 PRO A CA 1
ATOM 850 C C . PRO A 1 102 ? 13.603 9.418 -3.226 1.00 74.81 102 PRO A C 1
ATOM 852 O O . PRO A 1 102 ? 12.411 9.589 -3.505 1.00 74.81 102 PRO A O 1
ATOM 855 N N . THR A 1 103 ? 14.447 10.432 -3.065 1.00 75.75 103 THR A N 1
ATOM 856 C CA . THR A 1 103 ? 14.089 11.828 -3.303 1.00 75.75 103 THR A CA 1
ATOM 857 C C . THR A 1 103 ? 14.689 12.299 -4.622 1.00 75.75 103 THR A C 1
ATOM 859 O O . THR A 1 103 ? 15.833 11.992 -4.955 1.00 75.75 103 THR A O 1
ATOM 862 N N . LYS A 1 104 ? 13.900 13.044 -5.395 1.00 78.50 104 LYS A N 1
ATOM 863 C CA . LYS A 1 104 ? 14.318 13.667 -6.654 1.00 78.50 104 LYS A CA 1
ATOM 864 C C . LYS A 1 104 ? 13.838 15.110 -6.642 1.00 78.50 104 LYS A C 1
ATOM 866 O O . LYS A 1 104 ? 12.650 15.360 -6.460 1.00 78.50 104 LYS A O 1
ATOM 871 N N . ASP A 1 105 ? 14.773 16.049 -6.756 1.00 80.00 105 ASP A N 1
ATOM 872 C CA . ASP A 1 105 ? 14.503 17.494 -6.753 1.00 80.00 105 ASP A CA 1
ATOM 873 C C . ASP A 1 105 ? 13.694 17.988 -5.534 1.00 80.00 105 ASP A C 1
ATOM 875 O O . ASP A 1 105 ? 12.885 18.904 -5.634 1.00 80.00 105 ASP A O 1
ATOM 879 N N . GLY A 1 106 ? 13.896 17.363 -4.367 1.00 72.69 106 GLY A N 1
ATOM 880 C CA . GLY A 1 106 ? 13.179 17.698 -3.127 1.00 72.69 106 GLY A CA 1
ATOM 881 C C . GLY A 1 106 ? 11.793 17.055 -2.984 1.00 72.69 106 GLY A C 1
ATOM 882 O O . GLY A 1 106 ? 11.135 17.254 -1.966 1.00 72.69 106 GLY A O 1
ATOM 883 N N . PHE A 1 107 ? 11.364 16.243 -3.952 1.00 74.38 107 PHE A N 1
ATOM 884 C CA . PHE A 1 107 ? 10.098 15.511 -3.924 1.00 74.38 107 PHE A CA 1
ATOM 885 C C . PHE A 1 107 ? 10.332 14.022 -3.676 1.00 74.38 107 PHE A C 1
ATOM 887 O O . PHE A 1 107 ? 11.327 13.454 -4.133 1.00 74.38 107 PHE A O 1
ATOM 894 N N . SER A 1 108 ? 9.399 13.367 -2.982 1.00 76.44 108 SER A N 1
ATOM 895 C CA . SER A 1 108 ? 9.382 11.903 -2.937 1.00 76.44 108 SER A CA 1
ATOM 896 C C . SER A 1 108 ? 9.072 11.379 -4.335 1.00 76.44 108 SER A C 1
ATOM 898 O O . SER A 1 108 ? 8.114 11.827 -4.976 1.00 76.44 108 SER A O 1
ATOM 900 N N . TYR A 1 109 ? 9.902 10.449 -4.797 1.00 82.69 109 TYR A N 1
ATOM 901 C CA . TYR A 1 109 ? 9.903 9.958 -6.165 1.00 82.69 109 TYR A CA 1
ATOM 902 C C . TYR A 1 109 ? 9.777 8.439 -6.198 1.00 82.69 109 TYR A C 1
ATOM 904 O O . TYR A 1 109 ? 10.338 7.735 -5.362 1.00 82.69 109 TYR A O 1
ATOM 912 N N . MET A 1 110 ? 9.046 7.929 -7.185 1.00 86.75 110 MET A N 1
ATOM 913 C CA . MET A 1 110 ? 8.947 6.498 -7.432 1.00 86.75 110 MET A CA 1
ATOM 914 C C . MET A 1 110 ? 8.935 6.217 -8.933 1.00 86.75 110 MET A C 1
ATOM 916 O O . MET A 1 110 ? 8.044 6.687 -9.639 1.00 86.75 110 MET A O 1
ATOM 920 N N . ASP A 1 111 ? 9.896 5.419 -9.392 1.00 90.44 111 ASP A N 1
ATOM 921 C CA . ASP A 1 111 ? 9.994 4.916 -10.764 1.00 90.44 111 ASP A CA 1
ATOM 922 C C . ASP A 1 111 ? 9.716 3.414 -10.776 1.00 90.44 111 ASP A C 1
ATOM 924 O O . ASP A 1 111 ? 10.431 2.647 -10.130 1.00 90.44 111 ASP A O 1
ATOM 928 N N . PHE A 1 112 ? 8.675 2.986 -11.485 1.00 91.75 112 PHE A N 1
ATOM 929 C CA . PHE A 1 112 ? 8.324 1.574 -11.558 1.00 91.75 112 PHE A CA 1
ATOM 930 C C . PHE A 1 112 ? 7.761 1.163 -12.918 1.00 91.75 112 PHE A C 1
ATOM 932 O O . PHE A 1 112 ? 7.331 1.969 -13.746 1.00 91.75 112 PHE A O 1
ATOM 939 N N . TYR A 1 113 ? 7.704 -0.152 -13.118 1.00 91.94 113 TYR A N 1
ATOM 940 C CA . TYR A 1 113 ? 7.198 -0.780 -14.331 1.00 91.94 113 TYR A CA 1
ATOM 941 C C . TYR A 1 113 ? 5.946 -1.599 -14.028 1.00 91.94 113 TYR A C 1
ATOM 943 O O . TYR A 1 113 ? 6.015 -2.603 -13.320 1.00 91.94 113 TYR A O 1
ATOM 951 N N . LEU A 1 114 ? 4.802 -1.215 -14.595 1.00 90.06 114 LEU A N 1
ATOM 952 C CA . LEU A 1 114 ? 3.581 -2.017 -14.566 1.00 90.06 114 LEU A CA 1
ATOM 953 C C . LEU A 1 114 ? 3.564 -2.975 -15.761 1.00 90.06 114 LEU A C 1
ATOM 955 O O . LEU A 1 114 ? 3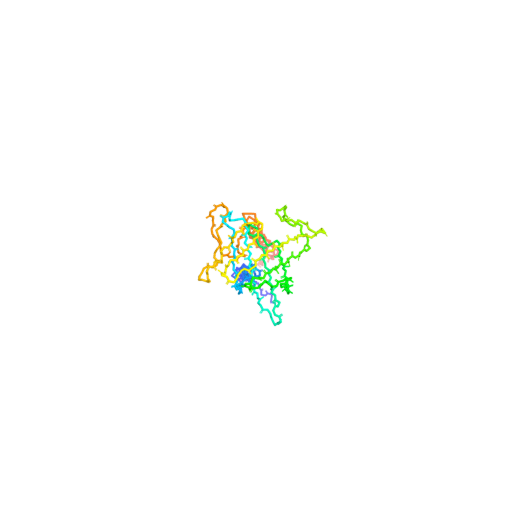.414 -2.559 -16.911 1.00 90.06 114 LEU A O 1
ATOM 959 N N . ARG A 1 115 ? 3.689 -4.272 -15.490 1.00 89.19 115 ARG A N 1
ATOM 960 C CA . ARG A 1 115 ? 3.738 -5.331 -16.500 1.00 89.19 115 ARG A CA 1
ATOM 961 C C . ARG A 1 115 ? 2.341 -5.846 -16.843 1.00 89.19 115 ARG A C 1
ATOM 963 O O . ARG A 1 115 ? 1.449 -5.934 -15.997 1.00 89.19 115 ARG A O 1
ATOM 970 N N . LYS A 1 116 ? 2.165 -6.290 -18.091 1.00 80.75 116 LYS A N 1
ATOM 971 C CA . LYS A 1 116 ? 0.890 -6.829 -18.605 1.00 80.75 116 LYS A CA 1
ATOM 972 C C . LYS A 1 116 ? 0.410 -8.084 -17.859 1.00 80.75 116 LYS A C 1
ATOM 974 O O . LYS A 1 116 ? -0.788 -8.327 -17.769 1.00 80.75 116 LYS A O 1
ATOM 979 N N . ASN A 1 117 ? 1.326 -8.874 -17.306 1.00 84.31 117 ASN A N 1
ATOM 980 C CA . ASN A 1 117 ? 1.036 -10.113 -16.578 1.00 84.31 117 ASN A CA 1
ATOM 981 C C . ASN A 1 117 ? 0.641 -9.888 -15.102 1.00 84.31 117 ASN A C 1
ATOM 983 O O . ASN A 1 117 ? 0.796 -10.794 -14.290 1.00 84.31 117 ASN A O 1
ATOM 987 N N . ASN A 1 118 ? 0.112 -8.708 -14.756 1.00 83.50 118 ASN A N 1
ATOM 988 C CA . ASN A 1 118 ? -0.268 -8.311 -13.394 1.00 83.50 118 ASN A CA 1
ATOM 989 C C . ASN A 1 118 ? 0.903 -8.229 -12.396 1.00 83.50 118 ASN A C 1
ATOM 991 O O . ASN A 1 118 ? 0.685 -8.296 -11.186 1.00 83.50 118 ASN A O 1
ATOM 995 N N . TYR A 1 119 ? 2.132 -8.052 -12.875 1.00 88.00 119 TYR A N 1
ATOM 996 C CA . TYR A 1 119 ? 3.277 -7.758 -12.015 1.00 88.00 119 TYR A CA 1
ATOM 997 C C . TYR A 1 119 ? 3.618 -6.275 -12.055 1.00 88.00 119 TYR A C 1
ATOM 999 O O . TYR A 1 119 ? 3.427 -5.609 -13.070 1.00 88.00 119 TYR A O 1
ATOM 1007 N N . LEU A 1 120 ? 4.157 -5.776 -10.955 1.00 91.56 120 LEU A N 1
ATOM 1008 C CA . LEU A 1 120 ? 4.791 -4.470 -10.875 1.00 91.56 120 LEU A CA 1
ATOM 1009 C C . LEU A 1 120 ? 6.259 -4.682 -10.510 1.00 91.56 120 LEU A C 1
ATOM 1011 O O . LEU A 1 120 ? 6.558 -5.572 -9.726 1.00 91.56 120 LEU A O 1
ATOM 1015 N N . THR A 1 121 ? 7.179 -3.916 -11.086 1.00 91.50 121 THR A N 1
ATOM 1016 C CA . THR A 1 121 ? 8.598 -3.952 -10.704 1.00 91.50 121 THR A CA 1
ATOM 1017 C C . THR A 1 121 ? 9.034 -2.597 -10.196 1.00 91.50 121 THR A C 1
ATOM 1019 O O . THR A 1 121 ? 8.873 -1.609 -10.908 1.00 91.50 121 THR A O 1
ATOM 1022 N N . TYR A 1 122 ? 9.595 -2.573 -8.995 1.00 89.50 122 TYR A N 1
ATOM 1023 C CA . TYR A 1 122 ? 10.124 -1.388 -8.332 1.00 89.50 122 TYR A CA 1
ATOM 1024 C C . TYR A 1 122 ? 11.384 -1.788 -7.566 1.00 89.50 122 TYR A C 1
ATOM 1026 O O . TYR A 1 122 ? 11.395 -2.847 -6.950 1.00 89.50 122 TYR A O 1
ATOM 1034 N N . ASP A 1 123 ? 12.437 -0.972 -7.641 1.00 86.38 123 ASP A N 1
ATOM 1035 C CA . ASP A 1 123 ? 13.696 -1.184 -6.906 1.00 86.38 123 ASP A CA 1
ATOM 1036 C C . ASP A 1 123 ? 14.304 -2.597 -7.070 1.00 86.38 123 ASP A C 1
ATOM 1038 O O . ASP A 1 123 ? 14.771 -3.232 -6.133 1.00 86.38 123 ASP A O 1
ATOM 1042 N N . GLY A 1 124 ? 14.224 -3.153 -8.285 1.00 86.31 124 GLY A N 1
ATOM 1043 C CA . GLY A 1 124 ? 14.692 -4.513 -8.586 1.00 86.31 124 GLY A CA 1
ATOM 1044 C C . GLY A 1 124 ? 13.778 -5.646 -8.092 1.00 86.31 124 GLY A C 1
ATOM 1045 O O . GLY A 1 124 ? 13.915 -6.777 -8.557 1.00 86.31 124 GLY A O 1
ATOM 1046 N N . GLU A 1 125 ? 12.794 -5.358 -7.240 1.00 87.94 125 GLU A N 1
ATOM 1047 C CA . GLU A 1 125 ? 11.811 -6.324 -6.749 1.00 87.94 125 GLU A CA 1
ATOM 1048 C C . GLU A 1 125 ? 10.591 -6.421 -7.673 1.00 87.94 125 GLU A C 1
ATOM 1050 O O . GLU A 1 125 ? 10.190 -5.462 -8.338 1.00 87.94 125 GLU A O 1
ATOM 1055 N N . SER A 1 126 ? 9.974 -7.606 -7.728 1.00 89.06 126 SER A N 1
ATOM 1056 C CA . SER A 1 126 ? 8.748 -7.849 -8.492 1.00 89.06 126 SER A CA 1
ATOM 1057 C C . SER A 1 126 ? 7.588 -8.189 -7.569 1.00 89.06 126 SER A C 1
ATOM 1059 O O . SER A 1 126 ? 7.631 -9.142 -6.809 1.00 89.06 126 SER A O 1
ATOM 1061 N N . TYR A 1 127 ? 6.514 -7.433 -7.714 1.00 89.81 127 TYR A N 1
ATOM 1062 C CA . TYR A 1 127 ? 5.340 -7.440 -6.870 1.00 89.81 127 TYR A CA 1
ATOM 1063 C C . TYR A 1 127 ? 4.219 -8.108 -7.652 1.00 89.81 127 TYR A C 1
ATOM 1065 O O . TYR A 1 127 ? 3.942 -7.732 -8.798 1.00 89.81 127 TYR A O 1
ATOM 1073 N N . LYS A 1 128 ? 3.539 -9.079 -7.050 1.00 88.31 128 LYS A N 1
ATOM 1074 C CA . LYS A 1 128 ? 2.384 -9.735 -7.670 1.00 88.31 128 LYS A CA 1
ATOM 1075 C C . LYS A 1 128 ? 1.097 -9.004 -7.296 1.00 88.31 128 LYS A C 1
ATOM 1077 O O . LYS A 1 128 ? 0.919 -8.596 -6.151 1.00 88.31 128 LYS A O 1
ATOM 1082 N N . ARG A 1 129 ? 0.179 -8.850 -8.253 1.00 86.50 129 ARG A N 1
ATOM 1083 C CA . ARG A 1 129 ? -1.137 -8.260 -7.976 1.00 86.50 129 ARG A CA 1
ATOM 1084 C C . ARG A 1 129 ? -1.932 -9.142 -7.013 1.00 86.50 129 ARG A C 1
ATOM 1086 O O . ARG A 1 129 ? -2.106 -10.337 -7.263 1.00 86.50 129 ARG A O 1
ATOM 1093 N N . ILE A 1 130 ? -2.463 -8.527 -5.966 1.00 84.19 130 ILE A N 1
ATOM 1094 C CA . ILE A 1 130 ? -3.400 -9.135 -5.023 1.00 84.19 130 ILE A CA 1
ATOM 1095 C C . ILE A 1 130 ? -4.752 -9.314 -5.723 1.00 84.19 130 ILE A C 1
ATOM 1097 O O . ILE A 1 130 ? -5.235 -8.428 -6.436 1.00 84.19 130 ILE A O 1
ATOM 1101 N N . ASN A 1 131 ? -5.343 -10.498 -5.562 1.00 70.50 131 ASN A N 1
ATOM 1102 C CA . ASN A 1 131 ? -6.559 -10.873 -6.273 1.00 70.50 131 ASN A CA 1
ATOM 1103 C C . ASN A 1 131 ? -7.791 -10.143 -5.705 1.00 70.50 131 ASN A C 1
ATOM 1105 O O . ASN A 1 131 ? -7.881 -9.884 -4.508 1.00 70.50 131 ASN A O 1
ATOM 1109 N N . SER A 1 132 ? -8.761 -9.817 -6.562 1.00 59.38 132 SER A N 1
ATOM 1110 C CA . SER A 1 132 ? -9.850 -8.876 -6.244 1.00 59.38 132 SER A CA 1
ATOM 1111 C C . SER A 1 132 ? -10.828 -9.343 -5.164 1.00 59.38 132 SER A C 1
ATOM 1113 O O . SER A 1 132 ? -11.586 -8.517 -4.665 1.00 59.38 132 SER A O 1
ATOM 1115 N N . GLY A 1 133 ? -10.838 -10.638 -4.829 1.00 60.81 133 GLY A N 1
ATOM 1116 C CA . GLY A 1 133 ? -11.769 -11.223 -3.860 1.00 60.81 133 GLY A CA 1
ATOM 1117 C C . GLY A 1 133 ? -11.488 -10.840 -2.405 1.00 60.81 133 GLY A C 1
ATOM 1118 O O . GLY A 1 133 ? -12.413 -10.848 -1.602 1.00 60.81 133 GLY A O 1
ATOM 1119 N N . ASN A 1 134 ? -10.245 -10.478 -2.065 1.00 63.44 134 ASN A N 1
ATOM 1120 C CA . ASN A 1 134 ? -9.897 -9.973 -0.738 1.00 63.44 134 ASN A CA 1
ATOM 1121 C C . ASN A 1 134 ? -8.656 -9.069 -0.831 1.00 63.44 134 ASN A C 1
ATOM 1123 O O . ASN A 1 134 ? -7.532 -9.551 -0.957 1.00 63.44 134 ASN A O 1
ATOM 1127 N N . LYS A 1 135 ? -8.859 -7.745 -0.819 1.00 73.56 135 LYS A N 1
ATOM 1128 C CA . LYS A 1 135 ? -7.781 -6.738 -0.902 1.00 73.56 135 LYS A CA 1
ATOM 1129 C C . LYS A 1 135 ? -7.199 -6.447 0.485 1.00 73.56 135 LYS A C 1
ATOM 1131 O O . LYS A 1 135 ? -7.134 -5.296 0.917 1.00 73.56 135 LYS A O 1
ATOM 1136 N N . SER A 1 136 ? -6.828 -7.510 1.188 1.00 77.00 136 SER A N 1
ATOM 1137 C CA . SER A 1 136 ? -6.137 -7.446 2.470 1.00 77.00 136 SER A CA 1
ATOM 1138 C C . SER A 1 136 ? -4.631 -7.358 2.258 1.00 77.00 136 SER A C 1
ATOM 1140 O O . SER A 1 136 ? -4.090 -7.964 1.333 1.00 77.00 136 SER A O 1
ATOM 1142 N N . ILE A 1 137 ? -3.963 -6.641 3.149 1.00 76.88 137 ILE A N 1
ATOM 1143 C CA . ILE A 1 137 ? -2.511 -6.511 3.204 1.00 76.88 137 ILE A CA 1
ATOM 1144 C C . ILE A 1 137 ? -2.013 -7.174 4.477 1.00 76.88 137 ILE A C 1
ATOM 1146 O O . ILE A 1 137 ? -2.598 -6.952 5.536 1.00 76.88 137 ILE A O 1
ATOM 1150 N N . THR A 1 138 ? -0.937 -7.952 4.372 1.00 81.25 138 THR A N 1
ATOM 1151 C CA . THR A 1 138 ? -0.229 -8.516 5.529 1.00 81.25 138 THR A CA 1
ATOM 1152 C C . THR A 1 138 ? 0.930 -7.611 5.892 1.00 81.25 138 THR A C 1
ATOM 1154 O O . THR A 1 138 ? 1.785 -7.376 5.057 1.00 81.25 138 THR A O 1
ATOM 1157 N N . TRP A 1 139 ? 1.012 -7.095 7.103 1.00 79.69 139 TRP A N 1
ATOM 1158 C CA . TRP A 1 139 ? 2.073 -6.172 7.483 1.00 79.69 139 TRP A CA 1
ATOM 1159 C C . TRP A 1 139 ? 3.294 -6.890 8.062 1.00 79.69 139 TRP A C 1
ATOM 1161 O O . TRP A 1 139 ? 3.267 -8.089 8.337 1.00 79.69 139 TRP A O 1
ATOM 1171 N N . LYS A 1 140 ? 4.393 -6.152 8.262 1.00 77.00 140 LYS A N 1
ATOM 1172 C CA . LYS A 1 140 ? 5.641 -6.696 8.833 1.00 77.00 140 LYS A CA 1
ATOM 1173 C C . LYS A 1 140 ? 5.474 -7.378 10.192 1.00 77.00 140 LYS A C 1
ATOM 1175 O O . LYS A 1 140 ? 6.228 -8.290 10.502 1.00 77.00 140 LYS A O 1
ATOM 1180 N N . ASP A 1 141 ? 4.514 -6.929 10.994 1.00 76.81 141 ASP A N 1
ATOM 1181 C CA . ASP A 1 141 ? 4.181 -7.511 12.301 1.00 76.81 141 ASP A CA 1
ATOM 1182 C C . ASP A 1 141 ? 3.321 -8.789 12.191 1.00 76.81 141 ASP A C 1
ATOM 1184 O O . ASP A 1 141 ? 2.929 -9.358 13.206 1.00 76.81 141 ASP A O 1
ATOM 1188 N N . GLY A 1 142 ? 3.019 -9.246 10.971 1.00 76.88 142 GLY A N 1
ATOM 1189 C CA . GLY A 1 142 ? 2.179 -10.410 10.695 1.00 76.88 142 GLY A CA 1
ATOM 1190 C C . GLY A 1 142 ? 0.676 -10.135 10.771 1.00 76.88 142 GLY A C 1
ATOM 1191 O O . GLY A 1 142 ? -0.112 -11.026 10.458 1.00 76.88 142 GLY A O 1
ATOM 1192 N N . SER A 1 143 ? 0.259 -8.924 11.151 1.00 74.12 143 SER A N 1
ATOM 1193 C CA . SER A 1 143 ? -1.154 -8.542 11.161 1.00 74.12 143 SER A CA 1
ATOM 1194 C C . SER A 1 143 ? -1.696 -8.374 9.741 1.00 74.12 143 SER A C 1
ATOM 1196 O O . SER A 1 143 ? -0.953 -8.081 8.804 1.00 74.12 143 SER A O 1
ATOM 1198 N N . THR A 1 144 ? -3.008 -8.528 9.570 1.00 77.44 144 THR A N 1
ATOM 1199 C CA . THR A 1 144 ? -3.683 -8.295 8.287 1.00 77.44 144 THR A CA 1
ATOM 1200 C C . THR A 1 144 ? -4.772 -7.247 8.433 1.00 77.44 144 THR A C 1
ATOM 1202 O O . THR A 1 144 ? -5.571 -7.332 9.364 1.00 77.44 144 THR A O 1
ATOM 1205 N N . SER A 1 145 ? -4.866 -6.310 7.491 1.00 71.31 145 SER A N 1
ATOM 1206 C CA . SER A 1 145 ? -5.971 -5.344 7.434 1.00 71.31 145 SER A CA 1
ATOM 1207 C C . SER A 1 145 ? -6.436 -5.109 5.995 1.00 71.31 145 SER A C 1
ATOM 1209 O O . SER A 1 145 ? -5.670 -5.356 5.055 1.00 71.31 145 SER A O 1
ATOM 1211 N N . PRO A 1 146 ? -7.658 -4.592 5.783 1.00 74.81 146 PRO A N 1
ATOM 1212 C CA . PRO A 1 146 ? -8.036 -4.019 4.497 1.00 74.81 146 PRO A CA 1
ATOM 1213 C C . PRO A 1 146 ? -7.065 -2.903 4.080 1.00 74.81 146 PRO A C 1
ATOM 1215 O O . PRO A 1 146 ? -6.493 -2.197 4.923 1.00 74.81 146 PRO A O 1
ATOM 1218 N N . TYR A 1 147 ? -6.835 -2.762 2.771 1.00 70.62 147 TYR A N 1
ATOM 1219 C CA . TYR A 1 147 ? -5.986 -1.693 2.245 1.00 70.62 147 TYR A CA 1
ATOM 1220 C C . TYR A 1 147 ? -6.546 -0.312 2.594 1.00 70.62 147 TYR A C 1
ATOM 1222 O O . TYR A 1 147 ? -7.722 -0.050 2.369 1.00 70.62 147 TYR A O 1
ATOM 1230 N N . GLY A 1 148 ? -5.688 0.577 3.097 1.00 61.75 148 GLY A N 1
ATOM 1231 C CA . GLY A 1 148 ? -6.075 1.936 3.482 1.00 61.75 148 GLY A CA 1
ATOM 1232 C C . GLY A 1 148 ? -6.711 2.057 4.871 1.00 61.75 148 GLY A C 1
ATOM 1233 O O . GLY A 1 148 ? -6.939 3.178 5.311 1.00 61.75 148 GLY A O 1
ATOM 1234 N N . GLU A 1 149 ? -6.939 0.940 5.572 1.00 63.53 149 GLU A N 1
ATOM 1235 C CA . GLU A 1 149 ? -7.565 0.904 6.905 1.00 63.53 149 GLU A CA 1
ATOM 1236 C C . GLU A 1 149 ? -6.597 0.532 8.040 1.00 63.53 149 GLU A C 1
ATOM 1238 O O . GLU A 1 149 ? -7.022 0.361 9.183 1.00 63.53 149 GLU A O 1
ATOM 1243 N N . ARG A 1 150 ? -5.292 0.382 7.769 1.00 61.22 150 ARG A N 1
ATOM 1244 C CA . ARG A 1 150 ? -4.335 0.077 8.841 1.00 61.22 150 ARG A CA 1
ATOM 1245 C C . ARG A 1 150 ? -4.180 1.295 9.748 1.00 61.22 150 ARG A C 1
ATOM 1247 O O . ARG A 1 150 ? -3.440 2.221 9.425 1.00 61.22 150 ARG A O 1
ATOM 1254 N N . LYS A 1 151 ? -4.847 1.261 10.897 1.00 60.09 151 LYS A N 1
ATOM 1255 C CA . LYS A 1 151 ? -4.582 2.172 12.009 1.00 60.09 151 LYS A CA 1
ATOM 1256 C C . LYS A 1 151 ? -3.272 1.772 12.679 1.00 60.09 151 LYS A C 1
ATOM 1258 O O . LYS A 1 151 ? -2.997 0.585 12.857 1.00 60.09 151 LYS A O 1
ATOM 1263 N N . THR A 1 152 ? -2.439 2.746 13.024 1.00 58.50 152 THR A N 1
ATOM 1264 C CA . THR A 1 152 ? -1.289 2.486 13.894 1.00 58.50 152 THR A CA 1
ATOM 1265 C C . THR A 1 152 ? -1.757 2.375 15.345 1.00 58.50 152 THR A C 1
ATOM 1267 O O . THR A 1 152 ? -2.802 2.911 15.710 1.00 58.50 152 THR A O 1
ATOM 1270 N N . THR A 1 153 ? -0.956 1.751 16.213 1.00 55.38 153 THR A N 1
ATOM 1271 C CA . THR A 1 153 ? -1.229 1.723 17.663 1.00 55.38 153 THR A CA 1
ATOM 1272 C C . THR A 1 153 ? -1.389 3.134 18.239 1.00 55.38 153 THR A C 1
ATOM 1274 O O . THR A 1 153 ? -2.151 3.350 19.173 1.00 55.38 153 THR A O 1
ATOM 1277 N N . ILE A 1 154 ? -0.692 4.118 17.665 1.00 58.59 154 ILE A N 1
ATOM 1278 C CA . ILE A 1 154 ? -0.798 5.525 18.058 1.00 58.59 154 ILE A CA 1
ATOM 1279 C C . ILE A 1 154 ? -2.165 6.100 17.663 1.00 58.59 154 ILE A C 1
ATOM 1281 O O . ILE A 1 154 ? -2.779 6.789 18.474 1.00 58.59 154 ILE A O 1
ATOM 1285 N N . ASP A 1 155 ? -2.670 5.789 16.466 1.00 58.25 155 ASP A N 1
ATOM 1286 C CA . ASP A 1 155 ? -3.996 6.237 16.015 1.00 58.25 155 ASP A CA 1
ATOM 1287 C C . ASP A 1 155 ? -5.112 5.671 16.904 1.00 58.25 155 ASP A C 1
ATOM 1289 O O . ASP A 1 155 ? -6.030 6.397 17.282 1.00 58.25 155 ASP A O 1
ATOM 1293 N N . GLU A 1 156 ? -4.995 4.403 17.306 1.00 61.28 156 GLU A N 1
ATOM 1294 C CA . GLU A 1 156 ? -5.927 3.758 18.240 1.00 61.28 156 GLU A CA 1
ATOM 1295 C C . GLU A 1 156 ? -5.868 4.384 19.641 1.00 61.28 156 GLU A C 1
ATOM 1297 O O . GLU A 1 156 ? -6.902 4.604 20.272 1.00 61.28 156 GLU A O 1
ATOM 1302 N N . VAL A 1 157 ? -4.667 4.721 20.128 1.00 60.31 157 VAL A N 1
ATOM 1303 C CA . VAL A 1 157 ? -4.482 5.408 21.416 1.00 60.31 157 VAL A CA 1
ATOM 1304 C C . VAL A 1 157 ? -5.081 6.813 21.380 1.00 60.31 157 VAL A C 1
ATOM 1306 O O . VAL A 1 157 ? -5.772 7.194 22.325 1.00 60.31 157 VAL A O 1
ATOM 1309 N N . PHE A 1 158 ? -4.868 7.582 20.308 1.00 63.91 158 PHE A N 1
ATOM 1310 C CA . PHE A 1 158 ? -5.481 8.904 20.156 1.00 63.91 158 PHE A CA 1
ATOM 1311 C C . PHE A 1 158 ? -7.006 8.823 20.058 1.00 63.91 158 PHE A C 1
ATOM 1313 O O . PHE A 1 158 ? -7.694 9.640 20.669 1.00 63.91 158 PHE A O 1
ATOM 1320 N N . GLU A 1 159 ? -7.541 7.831 19.347 1.00 64.44 159 GLU A N 1
ATOM 1321 C CA . GLU A 1 159 ? -8.981 7.580 19.262 1.00 64.44 159 GLU A CA 1
ATOM 1322 C C . GLU A 1 159 ? -9.572 7.229 20.634 1.00 64.44 159 GLU A C 1
ATOM 1324 O O . GLU A 1 159 ? -10.558 7.836 21.062 1.00 64.44 159 GLU A O 1
ATOM 1329 N N . ALA A 1 160 ? -8.934 6.317 21.370 1.00 63.66 160 ALA A N 1
ATOM 1330 C CA . ALA A 1 160 ? -9.346 5.952 22.721 1.00 63.66 160 ALA A CA 1
ATOM 1331 C C . ALA A 1 160 ? -9.289 7.156 23.674 1.00 63.66 160 ALA A C 1
ATOM 1333 O O . ALA A 1 160 ? -10.227 7.395 24.437 1.00 63.66 160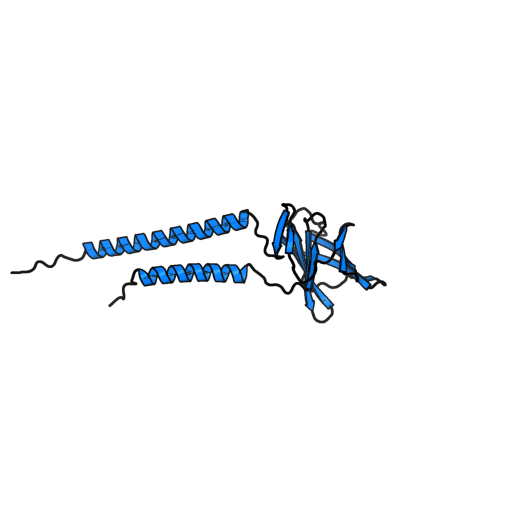 ALA A O 1
ATOM 1334 N N . LEU A 1 161 ? -8.222 7.954 23.602 1.00 66.88 161 LEU A N 1
ATOM 1335 C CA . LEU A 1 161 ? -8.038 9.142 24.432 1.00 66.88 161 LEU A CA 1
ATOM 1336 C C . LEU A 1 161 ? -9.080 10.222 24.107 1.00 66.88 161 LEU A C 1
ATOM 1338 O O . LEU A 1 161 ? -9.643 10.821 25.023 1.00 66.88 161 LEU A O 1
ATOM 1342 N N . TYR A 1 162 ? -9.408 10.418 22.828 1.00 70.56 162 TYR A N 1
ATOM 1343 C CA . TYR A 1 162 ? -10.483 11.312 22.396 1.00 70.56 162 TYR A CA 1
ATOM 1344 C C . TYR A 1 162 ? -11.848 10.870 22.943 1.00 70.56 162 TYR A C 1
ATOM 1346 O O . TYR A 1 162 ? -12.577 11.685 23.510 1.00 70.56 162 TYR A O 1
ATOM 1354 N N . LEU A 1 163 ? -12.182 9.577 22.853 1.00 68.75 163 LEU A N 1
ATOM 1355 C CA . LEU A 1 163 ? -13.433 9.031 23.392 1.00 68.75 163 LEU A CA 1
ATOM 1356 C C . LEU A 1 163 ? -13.523 9.180 24.918 1.00 68.75 163 LEU A C 1
ATOM 1358 O O . LEU A 1 163 ? -14.578 9.549 25.438 1.00 68.75 163 LEU A O 1
ATOM 1362 N N . ILE A 1 164 ? -12.418 8.952 25.634 1.00 71.56 164 ILE A N 1
ATOM 1363 C CA . ILE A 1 164 ? -12.335 9.151 27.087 1.00 71.56 164 ILE A CA 1
ATOM 1364 C C . ILE A 1 164 ? -12.564 10.624 27.444 1.00 71.56 164 ILE A C 1
ATOM 1366 O O . ILE A 1 164 ? -13.371 10.914 28.328 1.00 71.56 164 ILE A O 1
ATOM 1370 N N . LEU A 1 165 ? -11.911 11.560 26.747 1.00 70.88 165 LEU A N 1
ATOM 1371 C CA . LEU A 1 165 ? -12.087 12.998 26.977 1.00 70.88 165 LEU A CA 1
ATOM 1372 C C . LEU A 1 165 ? -13.529 13.444 26.718 1.00 70.88 165 LEU A C 1
ATOM 1374 O O . LEU A 1 165 ? -14.111 14.139 27.550 1.00 70.88 165 LEU A O 1
ATOM 1378 N N . MET A 1 166 ? -14.138 12.992 25.618 1.00 73.38 166 MET A N 1
ATOM 1379 C CA . MET A 1 166 ? -15.545 13.273 25.318 1.00 73.38 166 MET A CA 1
ATOM 1380 C C . MET A 1 166 ? -16.478 12.709 26.398 1.00 73.38 166 MET A C 1
ATOM 1382 O O . MET A 1 166 ? -17.414 13.389 26.829 1.00 73.38 166 MET A O 1
ATOM 1386 N N . GLY A 1 167 ? -16.185 11.504 26.897 1.00 72.50 167 GLY A N 1
ATOM 1387 C CA . GLY A 1 167 ? -16.875 10.906 28.037 1.00 72.50 167 GLY A CA 1
ATOM 1388 C C . GLY A 1 167 ? -16.766 11.767 29.297 1.00 72.50 167 GLY A C 1
ATOM 1389 O O . GLY A 1 167 ? -17.786 12.101 29.900 1.00 72.50 167 GLY A O 1
ATOM 1390 N N . ILE A 1 168 ? -15.562 12.209 29.664 1.00 75.69 168 ILE A N 1
ATOM 1391 C CA . ILE A 1 168 ? -15.335 13.065 30.840 1.00 75.69 168 ILE A CA 1
ATOM 1392 C C . ILE A 1 168 ? -16.072 14.404 30.701 1.00 75.69 168 ILE A C 1
ATOM 1394 O O . ILE A 1 168 ? -16.797 14.798 31.617 1.00 75.69 168 ILE A O 1
ATOM 1398 N N . CYS A 1 169 ? -15.960 15.079 29.553 1.00 72.56 169 CYS A N 1
ATOM 1399 C CA . CYS A 1 169 ? -16.668 16.334 29.292 1.00 72.56 169 CYS A CA 1
ATOM 1400 C C . CYS A 1 169 ? -18.185 16.170 29.438 1.00 72.56 169 CYS A C 1
ATOM 1402 O O . CYS A 1 169 ? -18.839 17.014 30.051 1.00 72.56 169 CYS A O 1
ATOM 1404 N N . SER A 1 170 ? -18.748 15.062 28.947 1.00 70.62 170 SER A N 1
ATOM 1405 C CA . SER A 1 170 ? -20.183 14.795 29.083 1.00 70.62 170 SER A CA 1
ATOM 1406 C C . SER A 1 170 ? -20.625 14.638 30.543 1.00 70.62 170 SER A C 1
ATOM 1408 O O . SER A 1 170 ? -21.660 15.178 30.939 1.00 70.62 170 SER A O 1
ATOM 1410 N N . VAL A 1 171 ? -19.819 13.969 31.374 1.00 75.25 171 VAL A N 1
ATOM 1411 C CA . VAL A 1 171 ? -20.106 13.783 32.802 1.00 75.25 171 VAL A CA 1
ATOM 1412 C C . VAL A 1 171 ? -20.034 15.113 33.554 1.00 75.25 171 VAL A C 1
ATOM 1414 O O . VAL A 1 171 ? -20.914 15.393 34.369 1.00 75.25 171 VAL A O 1
ATOM 1417 N N . LEU A 1 172 ? -19.043 15.957 33.254 1.00 75.62 172 LEU A N 1
ATOM 1418 C CA . LEU A 1 172 ? -18.903 17.280 33.874 1.00 75.62 172 LEU A CA 1
ATOM 1419 C C . LEU A 1 172 ? -20.112 18.177 33.580 1.00 75.62 172 LEU A C 1
ATOM 1421 O O . LEU A 1 172 ? -20.670 18.767 34.504 1.00 75.62 172 LEU A O 1
ATOM 1425 N N . ILE A 1 173 ? -20.595 18.188 32.333 1.00 73.94 173 ILE A N 1
ATOM 1426 C CA . ILE A 1 173 ? -21.805 18.932 31.940 1.00 73.94 173 ILE A CA 1
ATOM 1427 C C . ILE A 1 173 ? -23.030 18.460 32.742 1.00 73.94 173 ILE A C 1
ATOM 1429 O O . ILE A 1 173 ? -23.838 19.274 33.195 1.00 73.94 173 ILE A O 1
ATOM 1433 N N . ILE A 1 174 ? -23.174 17.147 32.965 1.00 74.62 174 ILE A N 1
ATOM 1434 C CA . ILE A 1 174 ? -24.273 16.590 33.770 1.00 74.62 174 ILE A CA 1
ATOM 1435 C C . ILE A 1 174 ? -24.157 17.020 35.238 1.00 74.62 174 ILE A C 1
ATOM 1437 O O . ILE A 1 174 ? -25.171 17.356 35.859 1.00 74.62 174 ILE A O 1
ATOM 1441 N N . ILE A 1 175 ? -22.950 16.998 35.808 1.00 75.38 175 ILE A N 1
ATOM 1442 C CA . ILE A 1 175 ? -22.706 17.399 37.200 1.00 75.38 175 ILE A CA 1
ATOM 1443 C C . ILE A 1 175 ? -23.033 18.883 37.391 1.00 75.38 175 ILE A C 1
ATOM 1445 O O . ILE A 1 175 ? -23.799 19.209 38.301 1.00 75.38 175 ILE A O 1
ATOM 1449 N N . GLU A 1 176 ? -22.553 19.760 36.508 1.00 78.50 176 GLU A N 1
ATOM 1450 C CA . GLU A 1 176 ? -22.863 21.195 36.553 1.00 78.50 176 GLU A CA 1
ATOM 1451 C C . GLU A 1 176 ? -24.366 21.462 36.416 1.00 78.50 176 GLU A C 1
ATOM 1453 O O . GLU A 1 176 ? -24.945 22.246 37.172 1.00 78.50 176 GLU A O 1
ATOM 1458 N N . ALA A 1 177 ? -25.039 20.777 35.486 1.00 71.19 177 ALA A N 1
ATOM 1459 C CA . ALA A 1 177 ? -26.482 20.907 35.321 1.00 71.19 177 ALA A CA 1
ATOM 1460 C C . ALA A 1 177 ? -27.242 20.470 36.587 1.00 71.19 177 ALA A C 1
ATOM 1462 O O . ALA A 1 177 ? -28.231 21.103 36.967 1.00 71.19 177 ALA A O 1
ATOM 1463 N N . ARG A 1 178 ? -26.782 19.412 37.271 1.00 75.00 178 ARG A N 1
ATOM 1464 C CA . ARG A 1 178 ? -27.354 18.955 38.549 1.00 75.00 178 ARG A CA 1
ATOM 1465 C C . ARG A 1 178 ? -27.107 19.950 39.683 1.00 7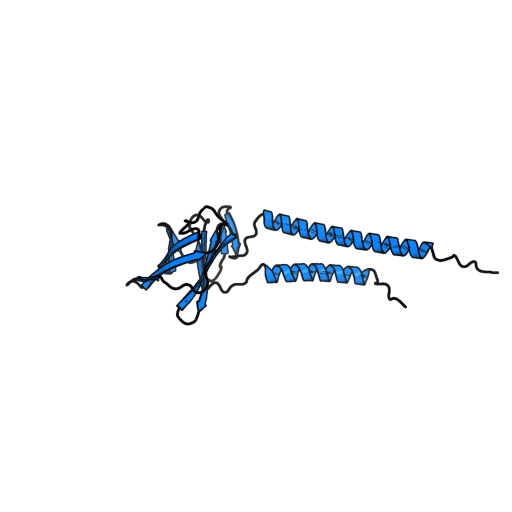5.00 178 ARG A C 1
ATOM 1467 O O . ARG A 1 178 ? -28.024 20.170 40.474 1.00 75.00 178 ARG A O 1
ATOM 1474 N N . GLN A 1 179 ? -25.920 20.549 39.764 1.00 78.06 179 GLN A N 1
ATOM 1475 C CA . GLN A 1 179 ? -25.598 21.581 40.757 1.00 78.06 179 GLN A CA 1
ATOM 1476 C C . GLN A 1 179 ? -26.493 22.811 40.580 1.00 78.06 179 GLN A C 1
ATOM 1478 O O . GLN A 1 179 ? -27.202 23.173 41.517 1.00 78.06 179 GLN A O 1
ATOM 1483 N N . LYS A 1 180 ? -26.607 23.341 39.355 1.00 77.19 180 LYS A N 1
ATOM 1484 C CA . LYS A 1 180 ? -27.494 24.478 39.046 1.00 77.19 180 LYS A CA 1
ATOM 1485 C C . LYS A 1 180 ? -28.966 24.204 39.367 1.00 77.19 180 LYS A C 1
ATOM 1487 O O . LYS A 1 180 ? -29.687 25.114 39.773 1.00 77.19 180 LYS A O 1
ATOM 1492 N N . ARG A 1 181 ? -29.448 22.962 39.201 1.00 73.62 181 ARG A N 1
ATOM 1493 C CA . ARG A 1 181 ? -30.806 22.584 39.647 1.00 73.62 181 ARG A CA 1
ATOM 1494 C C . ARG A 1 181 ? -30.927 22.606 41.172 1.00 73.62 181 ARG A C 1
ATOM 1496 O O . ARG A 1 181 ? -31.918 23.123 41.676 1.00 73.62 181 ARG A O 1
ATOM 1503 N N . ARG A 1 182 ? -29.944 22.067 41.905 1.00 74.50 182 ARG A N 1
ATOM 1504 C CA . ARG A 1 182 ? -29.946 22.066 43.380 1.00 74.50 182 ARG A CA 1
ATOM 1505 C C . ARG A 1 182 ? -29.912 23.480 43.957 1.00 74.50 182 ARG A C 1
ATOM 1507 O O . ARG A 1 182 ? -30.677 23.747 44.876 1.00 74.50 182 ARG A O 1
ATOM 1514 N N . GLU A 1 183 ? -29.102 24.368 43.386 1.00 76.75 183 GLU A N 1
ATOM 1515 C CA . GLU A 1 183 ? -29.027 25.782 43.778 1.00 76.75 183 GLU A CA 1
ATOM 1516 C C . GLU A 1 183 ? -30.384 26.479 43.599 1.00 76.75 183 GLU A C 1
ATOM 1518 O O . GLU A 1 183 ? -30.937 27.008 44.563 1.00 76.75 183 GLU A O 1
ATOM 1523 N N . LYS A 1 184 ? -31.019 26.344 42.425 1.00 71.31 184 LYS A N 1
ATOM 1524 C CA . LYS A 1 184 ? -32.373 26.882 42.185 1.00 71.31 184 LYS A CA 1
ATOM 1525 C C . LYS A 1 184 ? -33.434 26.325 43.141 1.00 71.31 184 LYS A C 1
ATOM 1527 O O . LYS A 1 184 ? -34.306 27.064 43.593 1.00 71.31 184 LYS A O 1
ATOM 1532 N N . LEU A 1 185 ? -33.375 25.029 43.459 1.00 64.75 185 LEU A N 1
ATOM 1533 C CA . LEU A 1 185 ? -34.280 24.396 44.427 1.00 64.75 185 LEU A CA 1
ATOM 1534 C C . LEU A 1 185 ? -34.054 24.910 45.857 1.00 64.75 185 LEU A C 1
ATOM 1536 O O . LEU A 1 185 ? -35.021 25.056 46.599 1.00 64.75 185 LEU A O 1
ATOM 1540 N N . SER A 1 186 ? -32.809 25.213 46.237 1.00 63.91 186 SER A N 1
ATOM 1541 C CA . SER A 1 186 ? -32.494 25.801 47.546 1.00 63.91 186 SER A CA 1
ATOM 1542 C C . SER A 1 186 ? -32.891 27.275 47.673 1.00 63.91 186 SER A C 1
ATOM 1544 O O . SER A 1 186 ? -33.204 27.726 48.770 1.00 63.91 186 SER A O 1
ATOM 1546 N N . GLU A 1 187 ? -32.947 28.011 46.560 1.00 63.56 187 GLU A N 1
ATOM 1547 C CA . GLU A 1 187 ? -33.387 29.413 46.517 1.00 63.56 187 GLU A CA 1
ATOM 1548 C C . GLU A 1 187 ? -34.917 29.572 46.522 1.00 63.56 187 GLU A C 1
ATOM 1550 O O . GLU A 1 187 ? -35.430 30.681 46.676 1.00 63.56 187 GLU A O 1
ATOM 1555 N N . THR A 1 188 ? -35.681 28.484 46.364 1.00 55.97 188 THR A N 1
ATOM 1556 C CA . THR A 1 188 ? -37.146 28.568 46.340 1.00 55.97 188 THR A CA 1
ATOM 1557 C C . THR A 1 188 ? -37.682 28.690 47.778 1.00 55.97 188 THR A C 1
ATOM 1559 O O . THR A 1 188 ? -37.492 27.767 48.573 1.00 55.97 188 THR A O 1
ATOM 1562 N N . PRO A 1 189 ? -38.369 29.785 48.166 1.00 57.25 189 PRO A N 1
ATOM 1563 C CA . PRO A 1 189 ? -38.763 29.989 49.556 1.00 57.25 189 PRO A CA 1
ATOM 1564 C C . PRO A 1 189 ? -39.823 28.966 49.981 1.00 57.25 189 PRO A C 1
ATOM 1566 O O . PRO A 1 189 ? -40.850 28.793 49.317 1.00 57.25 189 PRO A O 1
ATOM 1569 N N . ILE A 1 190 ? -39.588 28.302 51.119 1.00 61.22 190 ILE A N 1
ATOM 1570 C CA . ILE A 1 190 ? -40.537 27.378 51.753 1.00 61.22 190 ILE A CA 1
ATOM 1571 C C . ILE A 1 190 ? -41.822 28.157 52.054 1.00 61.22 190 ILE A C 1
ATOM 1573 O O . ILE A 1 190 ? -41.873 28.961 52.987 1.00 61.22 190 ILE A O 1
ATOM 1577 N N . LYS A 1 191 ? -42.880 27.928 51.265 1.00 58.38 191 LYS A N 1
ATOM 1578 C CA . LYS A 1 191 ? -44.210 28.479 51.547 1.00 58.38 191 LYS A CA 1
ATOM 1579 C C . LYS A 1 191 ? -44.699 27.905 52.877 1.00 58.38 191 LYS A C 1
ATOM 1581 O O . LYS A 1 191 ? -45.163 26.767 52.936 1.00 58.38 191 LYS A O 1
ATOM 1586 N N . LYS A 1 192 ? -44.603 28.694 53.952 1.00 55.88 192 LYS A N 1
ATOM 1587 C CA . LYS A 1 192 ? -45.274 28.391 55.220 1.00 55.88 192 LYS A CA 1
ATOM 1588 C C . LYS A 1 192 ? -46.779 28.331 54.953 1.00 55.88 192 LYS A C 1
ATOM 1590 O O . LYS A 1 192 ? -47.369 29.317 54.517 1.00 55.88 192 LYS A O 1
ATOM 1595 N N . LYS A 1 193 ? -47.396 27.171 55.203 1.00 53.12 193 LYS A N 1
ATOM 1596 C CA . LYS A 1 193 ? -48.856 27.056 55.290 1.00 53.12 193 LYS A CA 1
ATOM 1597 C C . LYS A 1 193 ? -49.313 27.910 56.470 1.00 53.12 193 LYS A C 1
ATOM 1599 O O . LYS A 1 193 ? -48.995 27.590 57.612 1.00 53.12 193 LYS A O 1
ATOM 1604 N N . ILE A 1 194 ? -50.011 29.000 56.175 1.00 51.47 194 ILE A N 1
ATOM 1605 C CA . ILE A 1 194 ? -50.730 29.788 57.176 1.00 51.47 194 ILE A CA 1
ATOM 1606 C C . ILE A 1 194 ? -51.966 28.957 57.554 1.00 51.47 194 ILE A C 1
ATOM 1608 O O . ILE A 1 194 ? -52.713 28.547 56.663 1.00 51.47 194 ILE A O 1
ATOM 1612 N N . ARG A 1 195 ? -52.092 28.623 58.841 1.00 56.91 195 ARG A N 1
ATOM 1613 C CA . ARG A 1 195 ? -53.259 27.967 59.444 1.00 56.91 195 ARG A CA 1
ATOM 1614 C C . ARG A 1 195 ? -54.154 29.027 60.061 1.00 56.91 195 ARG A C 1
ATOM 1616 O O . ARG A 1 195 ? -53.576 29.987 60.615 1.00 56.91 195 ARG A O 1
#

Sequence (195 aa):
MILEPTAELIILVLIALLWGGFYYYKHYTVNEDNIYGLWQSDHHKLAISYKHIRKRGNIDWQVVQDGKYIIYAARTRPVKRLNDGTLHMELYTVEGYLTDLPTKDGFSYMDFYLRKNNYLTYDGESYKRINSGNKSITWKDGSTSPYGERKTTIDEVFEALYLILMGICSVLIIIEARQKRREKLSETPIKKKIR

Organism: Streptococcus salivarius (NCBI:txid1304)

Foldseek 3Di:
DPDDPDVVNLVVVLVVVVVVVVVVCCVVQDPPACWPWWWAFPLLFKIKTWRDQDPPRFIFIWIDGQLHTDFTAGRWHFPDQDPQRKGWGKGWDADDDDDPADDDPNTRIFIWICHPQQWIDGPNGIIHIDDPPAQWGQHNVRDIDHRSNDDDPVNVVVVVVVVVVSVVVSVVVVVVVVVVVVVVVVPPDDPPPDD

Radius of gyration: 27.29 Å; chains: 1; bounding box: 68×41×86 Å

Secondary structure (DSSP, 8-state):
---PPPHHHHHHHHHHHHHHHHHHHHHHH------SEEEE-TTSSEEEEEEEE-TTS-EEEEEEETTEEEEEEEEE--SEE-TTS-EEEEEEES--S-TTS-EETTEEEEEEEE-TTSEEEETTEEEEBPPTT--EEE-TTS-EEETT----HHHHHHHHHHHHHHHHHHHHHHHHHHHHHHHHHHTS-------